Protein AF-A0A0B4DNQ0-F1 (afdb_monomer_lite)

Radius of gyration: 23.06 Å; chains: 1; bounding box: 51×55×62 Å

Foldseek 3Di:
DDDPPCPDQDFPPPDPDDDDDDDDDDDDDDDDPPDPPVVPPPPVPDDPVVVVVVCVVPVPDDDDDDGDRDDDDDQACLQVVLCVVVQVFQQVCVQVVHGRAPDADPVRRGDWGWDQLPDCVVVDPCSSPQLRIGTHHPVVNVCSVPNDWDWDDDPFWIFIQRPNDTGTGGGPDDPPPPPDDDDPVVSVPD

Structure (mmCIF, N/CA/C/O backbone):
data_AF-A0A0B4DNQ0-F1
#
_entry.id   AF-A0A0B4DNQ0-F1
#
loop_
_atom_site.group_PDB
_atom_site.id
_atom_site.type_symbol
_atom_site.label_atom_id
_atom_site.label_alt_id
_atom_site.label_comp_id
_atom_site.label_asym_id
_atom_site.label_entity_id
_atom_site.label_seq_id
_atom_site.pdbx_PDB_ins_code
_atom_site.Cartn_x
_atom_site.Cartn_y
_atom_site.Cartn_z
_atom_site.occupancy
_atom_site.B_iso_or_equiv
_atom_site.auth_seq_id
_atom_site.auth_comp_id
_atom_site.auth_asym_id
_atom_site.auth_atom_id
_atom_site.pdbx_PDB_model_num
ATOM 1 N N . MET A 1 1 ? 16.170 39.203 4.287 1.00 35.53 1 MET A N 1
ATOM 2 C CA . MET A 1 1 ? 15.553 38.030 4.940 1.00 35.53 1 MET A CA 1
ATOM 3 C C . MET A 1 1 ? 14.703 37.294 3.919 1.00 35.53 1 MET A C 1
ATOM 5 O O . MET A 1 1 ? 13.512 37.547 3.805 1.00 35.53 1 MET A O 1
ATOM 9 N N . LYS A 1 2 ? 15.352 36.456 3.120 1.00 29.05 2 LYS A N 1
ATOM 10 C CA . LYS A 1 2 ? 14.748 35.379 2.335 1.00 29.05 2 LYS A CA 1
ATOM 11 C C . LYS A 1 2 ? 15.901 34.407 2.157 1.00 29.05 2 LYS A C 1
ATOM 13 O O . LYS A 1 2 ? 16.676 34.536 1.222 1.00 29.05 2 LYS A O 1
ATOM 18 N N . ASP A 1 3 ? 16.102 33.605 3.192 1.00 34.03 3 ASP A N 1
ATOM 19 C CA . ASP A 1 3 ? 17.101 32.554 3.165 1.00 34.03 3 ASP A CA 1
ATOM 20 C C . ASP A 1 3 ? 16.515 31.416 2.336 1.00 34.03 3 ASP A C 1
ATOM 22 O O . ASP A 1 3 ? 15.504 30.807 2.698 1.00 34.03 3 ASP A O 1
ATOM 26 N N . ASP A 1 4 ? 17.131 31.223 1.175 1.00 37.75 4 ASP A N 1
ATOM 27 C CA . ASP A 1 4 ? 16.977 30.068 0.311 1.00 37.75 4 ASP A CA 1
ATOM 28 C C . ASP A 1 4 ? 17.372 28.814 1.098 1.00 37.75 4 ASP A C 1
ATOM 30 O O . ASP A 1 4 ? 18.548 28.492 1.269 1.00 37.75 4 ASP A O 1
ATOM 34 N N . LEU A 1 5 ? 16.372 28.100 1.612 1.00 35.34 5 LEU A N 1
ATOM 35 C CA . LEU A 1 5 ? 16.553 26.730 2.072 1.00 35.34 5 LEU A CA 1
ATOM 36 C C . LEU A 1 5 ? 16.606 25.836 0.835 1.00 35.34 5 LEU A C 1
ATOM 38 O O . LEU A 1 5 ? 15.582 25.369 0.336 1.00 35.34 5 LEU A O 1
ATOM 42 N N . ASP A 1 6 ? 17.833 25.645 0.357 1.00 41.78 6 ASP A N 1
ATOM 43 C CA . ASP A 1 6 ? 18.262 24.609 -0.578 1.00 41.78 6 ASP A CA 1
ATOM 44 C C . ASP A 1 6 ? 17.863 23.227 -0.029 1.00 41.78 6 ASP A C 1
ATOM 46 O O . ASP A 1 6 ? 18.572 22.584 0.747 1.00 41.78 6 ASP A O 1
ATOM 50 N N . GLN A 1 7 ? 16.641 22.804 -0.357 1.00 41.31 7 GLN A N 1
ATOM 51 C CA . GLN A 1 7 ? 16.144 21.469 -0.054 1.00 41.31 7 GLN A CA 1
ATOM 52 C C . GLN A 1 7 ? 16.749 20.513 -1.077 1.00 41.31 7 GLN A C 1
ATOM 54 O O . GLN A 1 7 ? 16.330 20.466 -2.233 1.00 41.31 7 GLN A O 1
ATOM 59 N N . GLY A 1 8 ? 17.765 19.788 -0.605 1.00 37.31 8 GLY A N 1
ATOM 60 C CA . GLY A 1 8 ? 18.625 18.882 -1.355 1.00 37.31 8 GLY A CA 1
ATOM 61 C C . GLY A 1 8 ? 17.948 18.181 -2.531 1.00 37.31 8 GLY A C 1
ATOM 62 O O . GLY A 1 8 ? 17.069 17.332 -2.379 1.00 37.31 8 GLY A O 1
ATOM 63 N N . ARG A 1 9 ? 18.430 18.518 -3.727 1.00 37.62 9 ARG A N 1
ATOM 64 C CA . ARG A 1 9 ? 18.164 17.825 -4.985 1.00 37.62 9 ARG A CA 1
ATOM 65 C C . ARG A 1 9 ? 18.659 16.377 -4.880 1.00 37.62 9 ARG A C 1
ATOM 67 O O . ARG A 1 9 ? 19.848 16.113 -5.024 1.00 37.62 9 ARG A O 1
ATOM 74 N N . VAL A 1 10 ? 17.748 15.430 -4.676 1.00 41.50 10 VAL A N 1
ATOM 75 C CA . VAL A 1 10 ? 18.046 14.000 -4.840 1.00 41.50 10 VAL A CA 1
ATOM 76 C C . VAL A 1 10 ? 17.832 13.641 -6.309 1.00 41.50 10 VAL A C 1
ATOM 78 O O . VAL A 1 10 ? 16.701 13.562 -6.783 1.00 41.50 10 VAL A O 1
ATOM 81 N N . VAL A 1 11 ? 18.928 13.466 -7.048 1.00 36.09 11 VAL A N 1
ATOM 82 C CA . VAL A 1 11 ? 18.899 12.909 -8.406 1.00 36.09 11 VAL A CA 1
ATOM 83 C C . VAL A 1 11 ? 18.858 11.393 -8.261 1.00 36.09 11 VAL A C 1
ATOM 85 O O . VAL A 1 11 ? 19.833 10.791 -7.815 1.00 36.09 11 VAL A O 1
ATOM 88 N N . VAL A 1 12 ? 17.731 10.768 -8.602 1.00 36.31 12 VAL A N 1
ATOM 89 C CA . VAL A 1 12 ? 17.685 9.310 -8.760 1.00 36.31 12 VAL A CA 1
ATOM 90 C C . VAL A 1 12 ? 18.393 8.996 -10.075 1.00 36.31 12 VAL A C 1
ATOM 92 O O . VAL A 1 12 ? 17.800 9.081 -11.145 1.00 36.31 12 VAL A O 1
ATOM 95 N N . LEU A 1 13 ? 19.693 8.716 -9.993 1.00 35.31 13 LEU A N 1
ATOM 96 C CA . LEU A 1 13 ? 20.449 8.135 -11.094 1.00 35.31 13 LEU A CA 1
ATOM 97 C C . LEU A 1 13 ? 20.074 6.654 -11.155 1.00 35.31 13 LEU A C 1
ATOM 99 O O . LEU A 1 13 ? 20.607 5.836 -10.408 1.00 35.31 13 LEU A O 1
ATOM 103 N N . GLU A 1 14 ? 19.119 6.306 -12.009 1.00 38.47 14 GLU A N 1
ATOM 104 C CA . GLU A 1 14 ? 18.931 4.913 -12.403 1.00 38.47 14 GLU A CA 1
ATOM 105 C C . GLU A 1 14 ? 20.116 4.551 -13.318 1.00 38.47 14 GLU A C 1
ATOM 107 O O . GLU A 1 14 ? 20.112 4.813 -14.518 1.00 38.47 14 GLU A O 1
ATOM 112 N N . GLU A 1 15 ? 21.222 4.089 -12.721 1.00 36.72 15 GLU A N 1
ATOM 113 C CA . GLU A 1 15 ? 22.451 3.781 -13.456 1.00 36.72 15 GLU A CA 1
ATOM 114 C C . GLU A 1 15 ? 22.258 2.543 -14.348 1.00 36.72 15 GLU A C 1
ATOM 116 O O . GLU A 1 15 ? 22.362 1.409 -13.884 1.00 36.72 15 GLU A O 1
ATOM 121 N N . VAL A 1 16 ? 22.091 2.742 -15.657 1.00 39.94 16 VAL A N 1
ATOM 122 C CA . VAL A 1 16 ? 22.511 1.742 -16.648 1.00 39.94 16 VAL A CA 1
ATOM 123 C C . VAL A 1 16 ? 23.913 2.129 -17.103 1.00 39.94 16 VAL A C 1
ATOM 125 O O . VAL A 1 16 ? 24.099 2.989 -17.962 1.00 39.94 16 VAL A O 1
ATOM 128 N N . ARG A 1 17 ? 24.934 1.526 -16.487 1.00 35.72 17 ARG A N 1
ATOM 129 C CA . ARG A 1 17 ? 26.321 1.694 -16.938 1.00 35.72 17 ARG A CA 1
ATOM 130 C C . ARG A 1 17 ? 26.524 0.941 -18.250 1.00 35.72 17 ARG A C 1
ATOM 132 O O . ARG A 1 17 ? 26.510 -0.286 -18.259 1.00 35.72 17 ARG A O 1
ATOM 139 N N . LEU A 1 18 ? 26.802 1.671 -19.326 1.00 32.62 18 LEU A N 1
ATOM 140 C CA . LEU A 1 18 ? 27.392 1.138 -20.555 1.00 32.62 18 LEU A CA 1
ATOM 141 C C . LEU A 1 18 ? 28.684 1.907 -20.839 1.00 32.62 18 LEU A C 1
ATOM 143 O O . LEU A 1 18 ? 28.673 3.122 -21.031 1.00 32.62 18 LEU A O 1
ATOM 147 N N . SER A 1 19 ? 29.817 1.205 -20.821 1.00 34.62 19 SER A N 1
ATOM 148 C CA . SER A 1 19 ? 31.113 1.781 -21.169 1.00 34.62 19 SER A CA 1
ATOM 149 C C . SER A 1 19 ? 31.350 1.750 -22.683 1.00 34.62 19 SER A C 1
ATOM 151 O O . SER A 1 19 ? 31.437 0.673 -23.263 1.00 34.62 19 SER A O 1
ATOM 153 N N . ALA A 1 20 ? 31.541 2.956 -23.227 1.00 34.66 20 ALA A N 1
ATOM 154 C CA . ALA A 1 20 ? 32.363 3.381 -24.367 1.00 34.66 20 ALA A CA 1
ATOM 155 C C . ALA A 1 20 ? 32.140 2.781 -25.774 1.00 34.66 20 ALA A C 1
ATOM 157 O O . ALA A 1 20 ? 32.538 1.657 -26.058 1.00 34.66 20 ALA A O 1
ATOM 158 N N . ALA A 1 21 ? 31.750 3.653 -26.712 1.00 31.59 21 ALA A N 1
ATOM 159 C CA . ALA A 1 21 ? 32.593 4.008 -27.860 1.00 31.59 21 ALA A CA 1
ATOM 160 C C . ALA A 1 21 ? 32.213 5.408 -28.380 1.00 31.59 21 ALA A C 1
ATOM 162 O O . ALA A 1 21 ? 31.041 5.746 -28.517 1.00 31.59 21 ALA A O 1
ATOM 163 N N . SER A 1 22 ? 33.232 6.227 -28.613 1.00 37.41 22 SER A N 1
ATOM 164 C CA . SER A 1 22 ? 33.185 7.603 -29.107 1.00 37.41 22 SER A CA 1
ATOM 165 C C . SER A 1 22 ? 32.874 7.683 -30.604 1.00 37.41 22 SER A C 1
ATOM 167 O O . SER A 1 22 ? 33.540 6.998 -31.379 1.00 37.41 22 SER A O 1
ATOM 169 N N . ALA A 1 23 ? 31.990 8.599 -31.009 1.00 31.39 23 ALA A N 1
ATOM 170 C CA . ALA A 1 23 ? 32.055 9.265 -32.312 1.00 31.39 23 ALA A CA 1
ATOM 171 C C . ALA A 1 23 ? 31.258 10.582 -32.289 1.00 31.39 23 ALA A C 1
ATOM 173 O O . ALA A 1 23 ? 30.047 10.591 -32.105 1.00 31.39 23 ALA A O 1
ATOM 174 N N . ASP A 1 24 ? 32.016 11.666 -32.419 1.00 30.17 24 ASP A N 1
ATOM 175 C CA . ASP A 1 24 ? 31.761 12.945 -33.078 1.00 30.17 24 ASP A CA 1
ATOM 176 C C . ASP A 1 24 ? 30.412 13.681 -32.974 1.00 30.17 24 ASP A C 1
ATOM 178 O O . ASP A 1 24 ? 29.324 13.249 -33.338 1.00 30.17 24 ASP A O 1
ATOM 182 N N . HIS A 1 25 ? 30.598 14.920 -32.533 1.00 35.41 25 HIS A N 1
ATOM 183 C CA . HIS A 1 25 ? 29.686 16.032 -32.370 1.00 35.41 25 HIS A CA 1
ATOM 184 C C . HIS A 1 25 ? 29.157 16.567 -33.711 1.00 35.41 25 HIS A C 1
ATOM 186 O O . HIS A 1 25 ? 29.948 16.928 -34.583 1.00 35.41 25 HIS A O 1
ATOM 192 N N . GLN A 1 26 ? 27.839 16.749 -33.822 1.00 31.80 26 GLN A N 1
ATOM 193 C CA . GLN A 1 26 ? 27.242 17.900 -34.509 1.00 31.80 26 GLN A CA 1
ATOM 194 C C . GLN A 1 26 ? 25.778 18.064 -34.087 1.00 31.80 26 GLN A C 1
ATOM 196 O O . GLN A 1 26 ? 24.938 17.199 -34.319 1.00 31.80 26 GLN A O 1
ATOM 201 N N . GLY A 1 27 ? 25.500 19.178 -33.408 1.00 35.81 27 GLY A N 1
ATOM 202 C CA . GLY A 1 27 ? 24.166 19.546 -32.960 1.00 35.81 27 GLY A CA 1
ATOM 203 C C . GLY A 1 27 ? 23.277 20.008 -34.111 1.00 35.81 27 GLY A C 1
ATOM 204 O O . GLY A 1 27 ? 23.688 20.806 -34.950 1.00 35.81 27 GLY A O 1
ATOM 205 N N . ALA A 1 28 ? 22.027 19.562 -34.081 1.00 30.14 28 ALA A N 1
ATOM 206 C CA . ALA A 1 28 ? 20.914 20.234 -34.724 1.00 30.14 28 ALA A CA 1
ATOM 207 C C . ALA A 1 28 ? 19.807 20.363 -33.676 1.00 30.14 28 ALA A C 1
ATOM 209 O O . ALA A 1 28 ? 19.365 19.369 -33.100 1.00 30.14 28 ALA A O 1
ATOM 210 N N . ALA A 1 29 ? 19.417 21.603 -33.386 1.00 37.50 29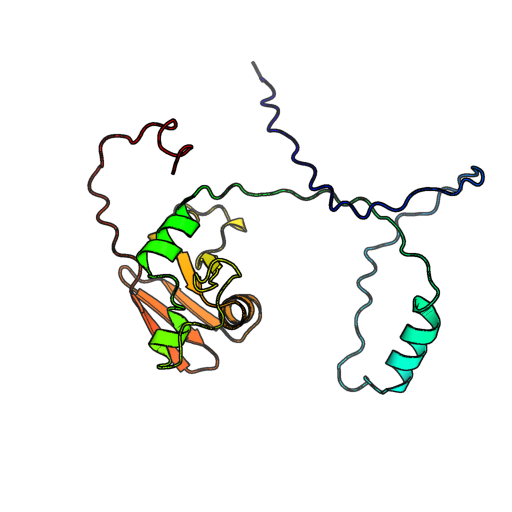 ALA A N 1
ATOM 211 C CA . ALA A 1 29 ? 18.257 21.902 -32.567 1.00 37.50 29 ALA A CA 1
ATOM 212 C C . ALA A 1 29 ? 17.016 21.344 -33.273 1.00 37.50 29 ALA A C 1
ATOM 214 O O . ALA A 1 29 ? 16.665 21.801 -34.360 1.00 37.50 29 ALA A O 1
ATOM 215 N N . ALA A 1 30 ? 16.382 20.348 -32.666 1.00 29.70 30 ALA A N 1
ATOM 216 C CA . ALA A 1 30 ? 15.068 19.877 -33.058 1.00 29.70 30 ALA A CA 1
ATOM 217 C C . ALA A 1 30 ? 14.149 20.024 -31.847 1.00 29.70 30 ALA A C 1
ATOM 219 O O . ALA A 1 30 ? 14.531 19.690 -30.724 1.00 29.70 30 ALA A O 1
ATOM 220 N N . ASP A 1 31 ? 12.985 20.608 -32.114 1.00 31.62 31 ASP A N 1
ATOM 221 C CA . ASP A 1 31 ? 11.880 20.833 -31.195 1.00 31.62 31 ASP A CA 1
ATOM 222 C C . ASP A 1 31 ? 11.671 19.694 -30.198 1.00 31.62 31 ASP A C 1
ATOM 224 O O . ASP A 1 31 ? 11.825 18.515 -30.518 1.00 31.62 31 ASP A O 1
ATOM 228 N N . SER A 1 32 ? 11.260 20.081 -28.989 1.00 32.56 32 SER A N 1
ATOM 229 C CA . SER A 1 32 ? 10.815 19.169 -27.934 1.00 32.56 32 SER A CA 1
ATOM 230 C C . SER A 1 32 ? 9.874 18.117 -28.529 1.00 32.56 32 SER A C 1
ATOM 232 O O . SER A 1 32 ? 8.779 18.494 -28.963 1.00 32.56 32 SER A O 1
ATOM 234 N N . PRO A 1 33 ? 10.222 16.817 -28.550 1.00 38.38 33 PRO A N 1
ATOM 235 C CA . PRO A 1 33 ? 9.225 15.831 -28.881 1.00 38.38 33 PRO A CA 1
ATOM 236 C C . PRO A 1 33 ? 8.280 15.805 -27.686 1.00 38.38 33 PRO A C 1
ATOM 238 O O . PRO A 1 33 ? 8.681 15.532 -26.549 1.00 38.38 33 PRO A O 1
ATOM 241 N N . ALA A 1 34 ? 7.030 16.172 -27.960 1.00 37.12 34 ALA A N 1
ATOM 242 C CA . ALA A 1 34 ? 5.901 15.845 -27.118 1.00 37.12 34 ALA A CA 1
ATOM 243 C C . ALA A 1 34 ? 6.110 14.431 -26.572 1.00 37.12 34 ALA A C 1
ATOM 245 O O . ALA A 1 34 ? 6.476 13.527 -27.319 1.00 37.12 34 ALA A O 1
ATOM 246 N N . ASN A 1 35 ? 5.948 14.298 -25.260 1.00 38.56 35 ASN A N 1
ATOM 247 C CA . ASN A 1 35 ? 5.672 13.064 -24.547 1.00 38.56 35 ASN A CA 1
ATOM 248 C C . ASN A 1 35 ? 5.031 12.044 -25.496 1.00 38.56 35 ASN A C 1
ATOM 250 O O . ASN A 1 35 ? 3.836 12.113 -25.771 1.00 38.56 35 ASN A O 1
ATOM 254 N N . ASP A 1 36 ? 5.871 11.149 -26.021 1.00 39.16 36 ASP A N 1
ATOM 255 C CA . ASP A 1 36 ? 5.497 10.021 -26.865 1.00 39.16 36 ASP A CA 1
ATOM 256 C C . ASP A 1 36 ? 4.857 8.981 -25.941 1.00 39.16 36 ASP A C 1
ATOM 258 O O . ASP A 1 36 ? 5.395 7.905 -25.680 1.00 39.16 36 ASP A O 1
ATOM 262 N N . ASP A 1 37 ? 3.719 9.363 -25.354 1.00 44.00 37 ASP A N 1
ATOM 263 C CA . ASP A 1 37 ? 2.690 8.414 -24.983 1.00 44.00 37 ASP A CA 1
ATOM 264 C C . ASP A 1 37 ? 2.281 7.781 -26.309 1.00 44.00 37 ASP A C 1
ATOM 266 O O . ASP A 1 37 ? 1.376 8.259 -26.995 1.00 44.00 37 ASP A O 1
ATOM 270 N N . LEU A 1 38 ? 3.007 6.731 -26.703 1.00 51.72 38 LEU A N 1
ATOM 271 C CA . LEU A 1 38 ? 2.564 5.785 -27.709 1.00 51.72 38 LEU A CA 1
ATOM 272 C C . LEU A 1 38 ? 1.204 5.301 -27.223 1.00 51.72 38 LEU A C 1
ATOM 274 O O . LEU A 1 38 ? 1.099 4.421 -26.365 1.00 51.72 38 LEU A O 1
ATOM 278 N N . GLN A 1 39 ? 0.160 5.966 -27.705 1.00 55.88 39 GLN A N 1
ATOM 279 C CA . GLN A 1 39 ? -1.202 5.684 -27.328 1.00 55.88 39 GLN A CA 1
ATOM 280 C C . GLN A 1 39 ? -1.488 4.297 -27.875 1.00 55.88 39 GLN A C 1
ATOM 282 O O . GLN A 1 39 ? -1.697 4.118 -29.076 1.00 55.88 39 GLN A O 1
ATOM 287 N N . LEU A 1 40 ? -1.373 3.305 -26.990 1.00 56.84 40 LEU A N 1
ATOM 288 C CA . LEU A 1 40 ? -1.566 1.910 -27.336 1.00 56.84 40 LEU A CA 1
ATOM 289 C C . LEU A 1 40 ? -2.913 1.804 -28.059 1.00 56.84 40 LEU A C 1
ATOM 291 O O . LEU A 1 40 ? -3.914 2.329 -27.550 1.00 56.84 40 LEU A O 1
ATOM 295 N N . PRO A 1 41 ? -2.961 1.176 -29.247 1.00 57.28 41 PRO A N 1
ATOM 296 C CA . PRO A 1 41 ? -4.228 0.978 -29.925 1.00 57.28 41 PRO A CA 1
ATOM 297 C C . PRO A 1 41 ? -5.178 0.200 -28.997 1.00 57.28 41 PRO A C 1
ATOM 299 O O . PRO A 1 41 ? -4.721 -0.589 -28.162 1.00 57.28 41 PRO A O 1
ATOM 302 N N . PRO A 1 42 ? -6.503 0.417 -29.103 1.00 58.19 42 PRO A N 1
ATOM 303 C CA . PRO A 1 42 ? -7.478 -0.287 -28.274 1.00 58.19 42 PRO A CA 1
ATOM 304 C C . PRO A 1 42 ? -7.271 -1.806 -28.367 1.00 58.19 42 PRO A C 1
ATOM 306 O O . PRO A 1 42 ? -6.926 -2.327 -29.429 1.00 58.19 42 PRO A O 1
ATOM 309 N N . SER A 1 43 ? -7.490 -2.526 -27.258 1.00 59.62 43 SER A N 1
ATOM 310 C CA . SER A 1 43 ? -7.104 -3.946 -27.117 1.00 59.62 43 SER A CA 1
ATOM 311 C C . SER A 1 43 ? -7.713 -4.888 -28.163 1.00 59.62 43 SER A C 1
ATOM 313 O O . SER A 1 43 ? -7.224 -5.999 -28.346 1.00 59.62 43 SER A O 1
ATOM 315 N N . SER A 1 44 ? -8.748 -4.439 -28.877 1.00 58.44 44 SER A N 1
ATOM 316 C CA . SER A 1 44 ? -9.374 -5.129 -30.005 1.00 58.44 44 SER A CA 1
ATOM 317 C C . SER A 1 44 ? -8.472 -5.298 -31.234 1.00 58.44 44 SER A C 1
ATOM 319 O O . SER A 1 44 ? -8.839 -6.047 -32.133 1.00 58.44 44 SER A O 1
ATOM 321 N N . THR A 1 45 ? -7.326 -4.613 -31.296 1.00 56.94 45 THR A N 1
ATOM 322 C CA . THR A 1 45 ? -6.426 -4.596 -32.466 1.00 56.94 45 THR A CA 1
ATOM 323 C C . THR A 1 45 ? -5.071 -5.257 -32.191 1.00 56.94 45 THR A C 1
ATOM 325 O O . THR A 1 45 ? -4.164 -5.177 -33.013 1.00 56.94 45 THR A O 1
ATOM 328 N N . LEU A 1 46 ? -4.904 -5.907 -31.035 1.00 60.53 46 LEU A N 1
ATOM 329 C CA . LEU A 1 46 ? -3.675 -6.621 -30.689 1.00 60.53 46 LEU A CA 1
ATOM 330 C C . LEU A 1 46 ? -3.613 -7.950 -31.456 1.00 60.53 46 LEU A C 1
ATOM 332 O O . LEU A 1 46 ? -3.955 -9.004 -30.921 1.00 60.53 46 LEU A O 1
ATOM 336 N N . SER A 1 47 ? -3.206 -7.901 -32.725 1.00 65.25 47 SER A N 1
ATOM 337 C CA . SER A 1 47 ? -2.784 -9.095 -33.456 1.00 65.25 47 SER A CA 1
ATOM 338 C C . SER A 1 47 ? -1.311 -9.390 -33.156 1.00 65.25 47 SER A C 1
ATOM 340 O O . SER A 1 47 ? -0.529 -8.488 -32.846 1.00 65.25 47 SER A O 1
ATOM 342 N N . GLY A 1 48 ? -0.916 -10.665 -33.241 1.00 70.00 48 GLY A N 1
ATOM 343 C CA . GLY A 1 48 ? 0.491 -11.073 -33.108 1.00 70.00 48 GLY A CA 1
ATOM 344 C C . GLY A 1 48 ? 1.426 -10.366 -34.098 1.00 70.00 48 GLY A C 1
ATOM 345 O O . GLY A 1 48 ? 2.625 -10.273 -33.842 1.00 70.00 48 GLY A O 1
ATOM 346 N N . ASP A 1 49 ? 0.868 -9.804 -35.172 1.00 76.19 49 ASP A N 1
ATOM 347 C CA . ASP A 1 49 ? 1.594 -9.065 -36.203 1.00 76.19 49 ASP A CA 1
ATOM 348 C C . ASP A 1 49 ? 2.229 -7.782 -35.644 1.00 76.19 49 ASP A C 1
ATOM 350 O O . ASP A 1 49 ? 3.399 -7.517 -35.904 1.00 76.19 49 ASP A O 1
ATOM 354 N N . LEU A 1 50 ? 1.525 -7.040 -34.777 1.00 81.25 50 LEU A N 1
ATOM 355 C CA . LEU A 1 50 ? 2.065 -5.814 -34.177 1.00 81.25 50 LEU A CA 1
ATOM 356 C C . LEU A 1 50 ? 3.262 -6.102 -33.256 1.00 81.25 50 LEU A C 1
ATOM 358 O O . LEU A 1 50 ? 4.217 -5.330 -33.213 1.00 81.25 50 LEU A O 1
ATOM 362 N N . LEU A 1 51 ? 3.238 -7.218 -32.519 1.00 84.19 51 LEU A N 1
ATOM 363 C CA . LEU A 1 51 ? 4.353 -7.584 -31.642 1.00 84.19 51 LEU A CA 1
ATOM 364 C C . LEU A 1 51 ? 5.587 -8.003 -32.456 1.00 84.19 51 LEU A C 1
ATOM 366 O O . LEU A 1 51 ? 6.700 -7.624 -32.103 1.00 84.19 51 LEU A O 1
ATOM 370 N N . ALA A 1 52 ? 5.389 -8.723 -33.564 1.00 85.81 52 ALA A N 1
ATOM 371 C CA . ALA A 1 52 ? 6.460 -9.062 -34.501 1.00 85.81 52 ALA A CA 1
ATOM 372 C C . ALA A 1 52 ? 7.073 -7.817 -35.171 1.00 85.81 52 ALA A C 1
ATOM 374 O O . ALA A 1 52 ? 8.294 -7.738 -35.344 1.00 85.81 52 ALA A O 1
ATOM 375 N N . GLU A 1 53 ? 6.255 -6.818 -35.504 1.00 85.00 53 GLU A N 1
ATOM 376 C CA . GLU A 1 53 ? 6.734 -5.527 -36.009 1.00 85.00 53 GLU A CA 1
ATOM 377 C C . GLU A 1 53 ? 7.564 -4.773 -34.960 1.00 85.00 53 GLU A C 1
ATOM 379 O O . GLU A 1 53 ? 8.647 -4.271 -35.273 1.00 85.00 53 GLU A O 1
ATOM 384 N N . LEU A 1 54 ? 7.101 -4.727 -33.705 1.00 88.19 54 LEU A N 1
ATOM 385 C CA . LEU A 1 54 ? 7.842 -4.108 -32.603 1.00 88.19 54 LEU A CA 1
ATOM 386 C C . LEU A 1 54 ? 9.166 -4.834 -32.327 1.00 88.19 54 LEU A C 1
ATOM 388 O O . LEU A 1 54 ? 10.184 -4.166 -32.160 1.00 88.19 54 LEU A O 1
ATOM 392 N N . GLU A 1 55 ? 9.185 -6.167 -32.344 1.00 89.38 55 GLU A N 1
ATOM 393 C CA . GLU A 1 55 ? 10.413 -6.963 -32.202 1.00 89.38 55 GLU A CA 1
ATOM 394 C C . GLU A 1 55 ? 11.410 -6.646 -33.324 1.00 89.38 55 GLU A C 1
ATOM 396 O O . GLU A 1 55 ? 12.588 -6.411 -33.070 1.00 89.38 55 GLU A O 1
ATOM 401 N N . THR A 1 56 ? 10.936 -6.537 -34.567 1.00 88.56 56 THR A N 1
ATOM 402 C CA . THR A 1 56 ? 11.787 -6.157 -35.707 1.00 88.56 56 THR A CA 1
ATOM 403 C C . THR A 1 56 ? 12.348 -4.742 -35.544 1.00 88.56 56 THR A C 1
ATOM 405 O O . THR A 1 56 ? 13.515 -4.492 -35.844 1.00 88.56 56 THR A O 1
ATOM 408 N N . LYS A 1 57 ? 11.526 -3.804 -35.060 1.00 85.31 57 LYS A N 1
ATOM 409 C CA . LYS A 1 57 ? 11.899 -2.395 -34.899 1.00 85.31 57 LYS A CA 1
ATOM 410 C C . LYS A 1 57 ? 12.866 -2.164 -33.736 1.00 85.31 57 LYS A C 1
ATOM 412 O O . LYS A 1 57 ? 13.786 -1.361 -33.871 1.00 85.31 57 LYS A O 1
ATOM 417 N N . TYR A 1 58 ? 12.647 -2.824 -32.601 1.00 88.62 58 TYR A N 1
ATOM 418 C CA . TYR A 1 58 ? 13.370 -2.550 -31.357 1.00 88.62 58 TYR A CA 1
ATOM 419 C C . TYR A 1 58 ? 14.392 -3.630 -30.977 1.00 88.62 58 TYR A C 1
ATOM 421 O O . TYR A 1 58 ? 15.303 -3.328 -30.213 1.00 88.62 58 TYR A O 1
ATOM 429 N N . GLY A 1 59 ? 14.319 -4.844 -31.530 1.00 88.31 59 GLY A N 1
ATOM 430 C CA . GLY A 1 59 ? 15.183 -5.971 -31.146 1.00 88.31 59 GLY A CA 1
ATOM 431 C C . GLY A 1 59 ? 16.679 -5.749 -31.405 1.00 88.31 59 GLY A C 1
ATOM 432 O O . GLY A 1 59 ? 17.518 -6.307 -30.703 1.00 88.31 59 GLY A O 1
ATOM 433 N N . ALA A 1 60 ? 17.024 -4.892 -32.370 1.00 85.50 60 ALA A N 1
ATOM 434 C CA . ALA A 1 60 ? 18.401 -4.465 -32.640 1.00 85.50 60 ALA A CA 1
ATOM 435 C C . ALA A 1 60 ? 18.669 -2.989 -32.283 1.00 85.50 60 ALA A C 1
ATOM 437 O O . ALA A 1 60 ? 19.774 -2.493 -32.509 1.00 85.50 60 ALA A O 1
ATOM 438 N N . ALA A 1 61 ? 17.672 -2.266 -31.764 1.00 87.94 61 ALA A N 1
ATOM 439 C CA . ALA A 1 61 ? 17.816 -0.851 -31.450 1.00 87.94 61 ALA A CA 1
ATOM 440 C C . ALA A 1 61 ? 18.628 -0.664 -30.161 1.00 87.94 61 ALA A C 1
ATOM 442 O O . ALA A 1 61 ? 18.368 -1.303 -29.141 1.00 87.94 61 ALA A O 1
ATOM 443 N N . ALA A 1 62 ? 19.600 0.249 -30.189 1.00 86.31 62 ALA A N 1
ATOM 444 C CA . ALA A 1 62 ? 20.270 0.680 -28.970 1.00 86.31 62 ALA A CA 1
ATOM 445 C C . ALA A 1 62 ? 19.303 1.533 -28.123 1.00 86.31 62 ALA A C 1
ATOM 447 O O . ALA A 1 62 ? 18.579 2.359 -28.686 1.00 86.31 62 ALA A O 1
ATOM 448 N N . PRO A 1 63 ? 19.278 1.363 -26.788 1.00 86.69 63 PRO A N 1
ATOM 449 C CA . PRO A 1 63 ? 18.418 2.161 -25.927 1.00 86.69 63 PRO A CA 1
ATOM 450 C C . PRO A 1 63 ? 18.824 3.638 -25.975 1.00 86.69 63 PRO A C 1
ATOM 452 O O . PRO A 1 63 ? 20.002 3.980 -25.862 1.00 86.69 63 PRO A O 1
ATOM 455 N N . GLU A 1 64 ? 17.837 4.519 -26.116 1.00 88.62 64 GLU A N 1
ATOM 456 C CA . GLU A 1 64 ? 18.037 5.962 -26.021 1.00 88.62 64 GLU A CA 1
ATOM 457 C C . GLU A 1 64 ? 18.093 6.373 -24.544 1.00 88.62 64 GLU A C 1
ATOM 459 O O . GLU A 1 64 ? 17.197 6.049 -23.760 1.00 88.62 64 GLU A O 1
ATOM 464 N N . VAL A 1 65 ? 19.140 7.100 -24.154 1.00 87.38 65 VAL A N 1
ATOM 465 C CA . VAL A 1 65 ? 19.262 7.630 -22.793 1.00 87.38 65 VAL A CA 1
ATOM 466 C C . VAL A 1 65 ? 18.534 8.966 -22.710 1.00 87.38 65 VAL A C 1
ATOM 468 O O . VAL A 1 65 ? 18.869 9.908 -23.424 1.00 87.38 65 VAL A O 1
ATOM 471 N N . ARG A 1 66 ? 17.562 9.062 -21.798 1.00 88.12 66 ARG A N 1
ATOM 472 C CA . ARG A 1 66 ? 16.820 10.295 -21.511 1.00 88.12 66 ARG A CA 1
ATOM 473 C C . ARG A 1 66 ? 16.966 10.671 -20.042 1.00 88.12 66 ARG A C 1
ATOM 475 O O . ARG A 1 66 ? 16.830 9.821 -19.165 1.00 88.12 66 ARG A O 1
ATOM 482 N N . GLU A 1 67 ? 17.215 11.949 -19.770 1.00 89.56 67 GLU A N 1
ATOM 483 C CA . GLU A 1 67 ? 17.262 12.474 -18.403 1.00 89.56 67 GLU A CA 1
ATOM 484 C C . GLU A 1 67 ? 15.850 12.857 -17.933 1.00 89.56 67 GLU A C 1
ATOM 486 O O . GLU A 1 67 ? 15.113 13.557 -18.631 1.00 89.56 67 GLU A O 1
ATOM 491 N N . LYS A 1 68 ? 15.462 12.406 -16.734 1.00 90.44 68 LYS A N 1
ATOM 492 C CA . LYS A 1 68 ? 14.173 12.728 -16.110 1.00 90.44 68 LYS A CA 1
ATOM 493 C C . LYS A 1 68 ? 14.394 13.281 -14.709 1.00 90.44 68 LYS A C 1
ATOM 495 O O . LYS A 1 68 ? 14.995 12.628 -13.862 1.00 90.44 68 LYS A O 1
ATOM 500 N N . VAL A 1 69 ? 13.838 14.461 -14.438 1.00 89.75 69 VAL A N 1
ATOM 501 C CA . VAL A 1 69 ? 13.825 15.050 -13.093 1.00 89.75 69 VAL A CA 1
ATOM 502 C C . VAL A 1 69 ? 12.512 14.690 -12.400 1.00 89.75 69 VAL A C 1
ATOM 504 O O . VAL A 1 69 ? 11.433 15.050 -12.870 1.00 89.75 69 VAL A O 1
ATOM 507 N N . SER A 1 70 ? 12.589 13.991 -11.267 1.00 84.94 70 SER A N 1
ATOM 508 C CA . SER A 1 70 ? 11.431 13.645 -10.433 1.00 84.94 70 SER A CA 1
ATOM 509 C C . SER A 1 70 ? 11.549 14.234 -9.031 1.00 84.94 70 SER A C 1
ATOM 511 O O . SER A 1 70 ? 12.645 14.339 -8.489 1.00 84.94 70 SER A O 1
ATOM 513 N N . ARG A 1 71 ? 10.410 14.571 -8.417 1.00 84.88 71 ARG A N 1
ATOM 514 C CA . ARG A 1 71 ? 10.330 14.963 -7.003 1.00 84.88 71 ARG A CA 1
ATOM 515 C C . ARG A 1 71 ? 9.932 13.756 -6.158 1.00 84.88 71 ARG A C 1
ATOM 517 O O . ARG A 1 71 ? 9.032 13.012 -6.545 1.00 84.88 71 ARG A O 1
ATOM 524 N N . TYR A 1 72 ? 10.579 13.587 -5.010 1.00 82.94 72 TYR A N 1
ATOM 525 C CA . TYR A 1 72 ? 10.301 12.517 -4.055 1.00 82.94 72 TYR A CA 1
ATOM 526 C C . TYR A 1 72 ? 9.754 13.102 -2.751 1.00 82.94 72 TYR A C 1
ATOM 528 O O . TYR A 1 72 ? 10.224 14.139 -2.289 1.00 82.94 72 TYR A O 1
ATOM 536 N N . ILE A 1 73 ? 8.749 12.441 -2.175 1.00 82.81 73 ILE A N 1
ATOM 537 C CA . ILE A 1 73 ? 8.222 12.779 -0.851 1.00 82.81 73 ILE A CA 1
ATOM 538 C C . ILE A 1 73 ? 8.828 11.790 0.140 1.00 82.81 73 ILE A C 1
ATOM 540 O O . ILE A 1 73 ? 8.593 10.587 0.009 1.00 82.81 73 ILE A O 1
ATOM 544 N N . GLU A 1 74 ? 9.576 12.307 1.113 1.00 82.06 74 GLU A N 1
ATOM 545 C CA . GLU A 1 74 ? 10.132 11.535 2.225 1.00 82.06 74 GLU A CA 1
ATOM 546 C C . GLU A 1 74 ? 9.009 11.021 3.135 1.00 82.06 74 GLU A C 1
ATOM 548 O O . GLU A 1 74 ? 8.066 11.750 3.447 1.00 82.06 74 GLU A O 1
ATOM 553 N N . ARG A 1 75 ? 9.086 9.748 3.534 1.00 82.75 75 ARG A N 1
ATOM 554 C CA . ARG A 1 75 ? 7.995 9.049 4.244 1.00 82.75 75 ARG A CA 1
ATOM 555 C C . ARG A 1 75 ? 8.412 8.532 5.619 1.00 82.75 75 ARG A C 1
ATOM 557 O O . ARG A 1 75 ? 7.540 8.156 6.400 1.00 82.75 75 ARG A O 1
ATOM 564 N N . GLY A 1 76 ? 9.710 8.546 5.934 1.00 88.25 76 GLY A N 1
ATOM 565 C CA . GLY A 1 76 ? 10.238 8.049 7.201 1.00 88.25 76 GLY A CA 1
ATOM 566 C C . GLY A 1 76 ? 10.026 6.538 7.414 1.00 88.25 76 GLY A C 1
ATOM 567 O O . GLY A 1 76 ? 9.543 5.834 6.524 1.00 88.25 76 GLY A O 1
ATOM 568 N N . PRO A 1 77 ? 10.353 6.017 8.612 1.00 92.94 77 PRO A N 1
ATOM 569 C CA . PRO A 1 77 ? 10.357 4.575 8.895 1.00 92.94 77 PRO A CA 1
ATOM 570 C C . PRO A 1 77 ? 8.969 4.003 9.227 1.00 92.94 77 PRO A C 1
ATOM 572 O O . PRO A 1 77 ? 8.827 2.817 9.522 1.00 92.94 77 PRO A O 1
ATOM 575 N N . VAL A 1 78 ? 7.926 4.836 9.213 1.00 92.00 78 VAL A N 1
ATOM 576 C CA . VAL A 1 78 ? 6.581 4.492 9.697 1.00 92.00 78 VAL A CA 1
ATOM 577 C C . VAL A 1 78 ? 6.031 3.244 8.999 1.00 92.00 78 VAL A C 1
ATOM 579 O O . VAL A 1 78 ? 5.499 2.347 9.652 1.00 92.00 78 VAL A O 1
ATOM 582 N N . GLY A 1 79 ? 6.210 3.142 7.679 1.00 92.56 79 GLY A N 1
ATOM 583 C CA . GLY A 1 79 ? 5.750 1.988 6.906 1.00 92.56 79 GLY A CA 1
ATOM 584 C C . GLY A 1 79 ? 6.444 0.677 7.281 1.00 92.56 79 GLY A C 1
ATOM 585 O O . GLY A 1 79 ? 5.802 -0.373 7.277 1.00 92.56 79 GLY A O 1
ATOM 586 N N . ASP A 1 80 ? 7.726 0.714 7.643 1.00 93.06 80 ASP A N 1
ATOM 587 C CA . ASP A 1 80 ? 8.466 -0.481 8.060 1.00 93.06 80 ASP A CA 1
ATOM 588 C C . ASP A 1 80 ? 7.974 -1.003 9.408 1.00 93.06 80 ASP A C 1
ATOM 590 O O . ASP A 1 80 ? 7.721 -2.202 9.557 1.00 93.06 80 ASP A O 1
ATOM 594 N N . TRP A 1 81 ? 7.721 -0.095 10.352 1.00 93.94 81 TRP A N 1
ATOM 595 C CA . TRP A 1 81 ? 7.133 -0.441 11.642 1.00 93.94 81 TRP A CA 1
ATOM 596 C C . TRP A 1 81 ? 5.723 -1.015 11.512 1.00 93.94 81 TRP A C 1
ATOM 598 O O . TRP A 1 81 ? 5.418 -2.010 12.168 1.00 93.94 81 TRP A O 1
ATOM 608 N N . VAL A 1 82 ? 4.884 -0.463 10.627 1.00 93.50 82 VAL A N 1
ATOM 609 C CA . VAL A 1 82 ? 3.537 -1.006 10.376 1.00 93.50 82 VAL A CA 1
ATOM 610 C C . VAL A 1 82 ? 3.606 -2.413 9.776 1.00 93.50 82 VAL A C 1
ATOM 612 O O . VAL A 1 82 ? 2.920 -3.314 10.262 1.00 93.50 82 VAL A O 1
ATOM 615 N N . LYS A 1 83 ? 4.475 -2.649 8.782 1.00 94.38 83 LYS A N 1
ATOM 616 C CA . LYS A 1 83 ? 4.672 -3.994 8.207 1.00 94.38 83 LYS A CA 1
ATOM 617 C C . LYS A 1 83 ? 5.082 -5.008 9.274 1.00 94.38 83 LYS A C 1
ATOM 619 O O . LYS A 1 83 ? 4.541 -6.113 9.311 1.00 94.38 83 LYS A O 1
ATOM 624 N N . ARG A 1 84 ? 6.012 -4.625 10.155 1.00 92.94 84 ARG A N 1
ATOM 625 C CA . ARG A 1 84 ? 6.488 -5.471 11.254 1.00 92.94 84 ARG A CA 1
ATOM 626 C C . ARG A 1 84 ? 5.390 -5.749 12.280 1.00 92.94 84 ARG A C 1
ATOM 628 O O . ARG A 1 84 ? 5.231 -6.899 12.682 1.00 92.94 84 ARG A O 1
ATOM 635 N N . ALA A 1 85 ? 4.629 -4.729 12.678 1.00 91.75 85 ALA A N 1
ATOM 636 C CA . ALA A 1 85 ? 3.516 -4.864 13.619 1.00 91.75 85 ALA A CA 1
ATOM 637 C C . ALA A 1 85 ? 2.431 -5.819 13.095 1.00 91.75 85 ALA A C 1
ATOM 639 O O . ALA A 1 85 ? 1.885 -6.610 13.858 1.00 91.75 85 ALA A O 1
ATOM 640 N N . ASN A 1 86 ? 2.196 -5.819 11.782 1.00 92.75 86 ASN A N 1
ATOM 641 C CA . ASN A 1 86 ? 1.265 -6.729 11.113 1.00 92.75 86 ASN A CA 1
ATOM 642 C C . ASN A 1 86 ? 1.875 -8.108 10.784 1.00 92.75 86 ASN A C 1
ATOM 644 O O . ASN A 1 86 ? 1.301 -8.874 10.010 1.00 92.75 86 ASN A O 1
ATOM 648 N N . GLY A 1 87 ? 3.063 -8.434 11.308 1.00 93.75 87 GLY A N 1
ATOM 649 C CA . GLY A 1 87 ? 3.718 -9.727 11.082 1.00 93.75 87 GLY A CA 1
ATOM 650 C C . GLY A 1 87 ? 4.070 -10.004 9.618 1.00 93.75 87 GLY A C 1
ATOM 651 O O . GLY A 1 87 ? 4.193 -11.164 9.226 1.00 93.75 87 GLY A O 1
ATOM 652 N N . TYR A 1 88 ? 4.211 -8.953 8.806 1.00 95.94 88 TYR A N 1
ATOM 653 C CA . TYR A 1 88 ? 4.433 -9.029 7.363 1.00 95.94 88 TYR A CA 1
ATOM 654 C C . TYR A 1 88 ? 3.357 -9.820 6.604 1.00 95.94 88 TYR A C 1
ATOM 656 O O . TYR A 1 88 ? 3.662 -10.554 5.662 1.00 95.94 88 TYR A O 1
ATOM 664 N N . ARG A 1 89 ? 2.093 -9.682 7.015 1.00 96.88 89 ARG A N 1
ATOM 665 C CA . ARG A 1 89 ? 0.946 -10.352 6.391 1.00 96.88 89 ARG A CA 1
ATOM 666 C C . ARG A 1 89 ? 0.092 -9.350 5.621 1.00 96.88 89 ARG A C 1
ATOM 668 O O . ARG A 1 89 ? -0.135 -8.230 6.074 1.00 96.88 89 ARG A O 1
ATOM 675 N N . CYS A 1 90 ? -0.376 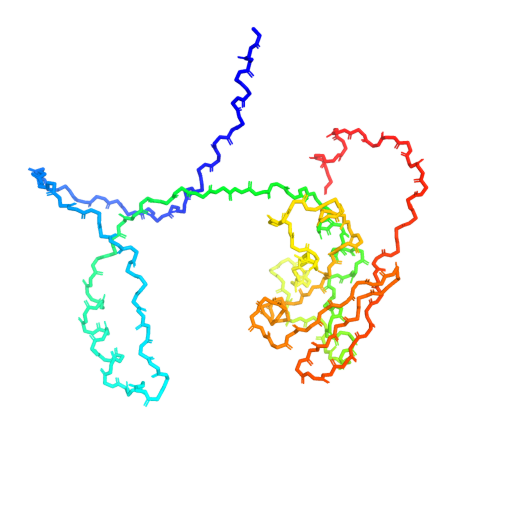-9.741 4.437 1.00 97.81 90 CYS A N 1
ATOM 676 C CA . CYS A 1 90 ? -1.313 -8.927 3.669 1.00 97.81 90 CYS A CA 1
ATOM 677 C C . CYS A 1 90 ? -2.695 -8.905 4.337 1.00 97.81 90 CYS A C 1
ATOM 679 O O . CYS A 1 90 ? -3.400 -9.911 4.332 1.00 97.81 90 CYS A O 1
ATOM 681 N N . GLN A 1 91 ? -3.118 -7.736 4.818 1.00 97.44 91 GLN A N 1
ATOM 682 C CA . GLN A 1 91 ? -4.399 -7.566 5.515 1.00 97.44 91 GLN A CA 1
ATOM 683 C C . GLN A 1 91 ? -5.615 -7.768 4.591 1.00 97.44 91 GLN A C 1
ATOM 685 O O . GLN A 1 91 ? -6.676 -8.194 5.037 1.00 97.44 91 GLN A O 1
ATOM 690 N N . VAL A 1 92 ? -5.463 -7.500 3.288 1.00 97.62 92 VAL A N 1
ATOM 691 C CA . VAL A 1 92 ? -6.511 -7.761 2.284 1.00 97.62 92 VAL A CA 1
ATOM 692 C C . VAL A 1 92 ? -6.674 -9.265 2.048 1.00 97.62 92 VAL A C 1
ATOM 694 O O . VAL A 1 92 ? -7.795 -9.758 2.085 1.00 97.62 92 VAL A O 1
ATOM 697 N N . CYS A 1 93 ? -5.574 -10.015 1.887 1.00 97.81 93 CYS A N 1
ATOM 698 C CA . CYS A 1 93 ? -5.635 -11.478 1.805 1.00 97.81 93 CYS A CA 1
ATOM 699 C C . CYS A 1 93 ? -6.280 -12.082 3.057 1.00 97.81 93 CYS A C 1
ATOM 701 O O . CYS A 1 93 ? -7.116 -12.968 2.933 1.00 97.81 93 CYS A O 1
ATOM 703 N N . GLU A 1 94 ? -5.920 -11.596 4.251 1.00 96.62 94 GLU A N 1
ATOM 704 C CA . GLU A 1 94 ? -6.527 -12.056 5.507 1.00 96.62 94 GLU A CA 1
ATOM 705 C C . GLU A 1 94 ? -8.042 -11.834 5.526 1.00 96.62 94 GLU A C 1
ATOM 707 O O . GLU A 1 94 ? -8.791 -12.757 5.843 1.00 96.62 94 GLU A O 1
ATOM 712 N N . ALA A 1 95 ? -8.496 -10.638 5.142 1.00 96.19 95 ALA A N 1
ATOM 713 C CA . ALA A 1 95 ? -9.918 -10.311 5.063 1.00 96.19 95 ALA A CA 1
ATOM 714 C C . ALA A 1 95 ? -10.665 -11.158 4.016 1.00 96.19 95 ALA A C 1
ATOM 716 O O . ALA A 1 95 ? -11.836 -11.480 4.204 1.00 96.19 95 ALA A O 1
ATOM 717 N N . LEU A 1 96 ? -9.980 -11.551 2.939 1.00 96.19 96 LEU A N 1
ATOM 718 C CA . LEU A 1 96 ? -10.481 -12.461 1.906 1.00 96.19 96 LEU A CA 1
ATOM 719 C C . LEU A 1 96 ? -10.342 -13.950 2.269 1.00 96.19 96 LEU A C 1
ATOM 721 O O . LEU A 1 96 ? -10.725 -14.798 1.469 1.00 96.19 96 LEU A O 1
ATOM 725 N N . GLN A 1 97 ? -9.798 -14.281 3.446 1.00 96.25 97 GLN A N 1
ATOM 726 C CA . GLN A 1 97 ? -9.507 -15.657 3.873 1.00 96.25 97 GLN A CA 1
ATOM 727 C C . GLN A 1 97 ? -8.556 -16.418 2.927 1.00 96.25 97 GLN A C 1
ATOM 729 O O . GLN A 1 97 ? -8.640 -17.636 2.777 1.00 96.25 97 GLN A O 1
ATOM 734 N N . LEU A 1 98 ? -7.625 -15.698 2.302 1.00 96.44 98 LEU A N 1
ATOM 735 C CA . LEU A 1 98 ? -6.558 -16.237 1.460 1.00 96.44 98 LEU A CA 1
ATOM 736 C C . LEU A 1 98 ? -5.242 -16.330 2.238 1.00 96.44 98 LEU A C 1
ATOM 738 O O . LEU A 1 98 ? -5.101 -15.744 3.313 1.00 96.44 98 LEU A O 1
ATOM 742 N N . ASP A 1 99 ? -4.246 -17.018 1.671 1.00 97.19 99 ASP A N 1
ATOM 743 C CA . ASP A 1 99 ? -2.884 -16.976 2.209 1.00 97.19 99 ASP A CA 1
ATOM 744 C C . ASP A 1 99 ? -2.342 -15.535 2.138 1.00 97.19 99 ASP A C 1
ATOM 746 O O . ASP A 1 99 ? -2.240 -14.954 1.048 1.00 97.19 99 ASP A O 1
ATOM 750 N N . PRO A 1 100 ? -2.005 -14.914 3.280 1.00 97.00 100 PRO A N 1
ATOM 751 C CA . PRO A 1 100 ? -1.514 -13.549 3.287 1.00 97.00 100 PRO A CA 1
ATOM 752 C C . PRO A 1 100 ? -0.005 -13.443 3.100 1.00 97.00 100 PRO A C 1
ATOM 754 O O . PRO A 1 100 ? 0.518 -12.325 3.098 1.00 97.00 100 PRO A O 1
ATOM 757 N N . ILE A 1 101 ? 0.688 -14.572 2.929 1.00 97.00 101 ILE A N 1
ATOM 758 C CA . ILE A 1 101 ? 2.101 -14.627 2.573 1.00 97.00 101 ILE A CA 1
ATOM 759 C C . ILE A 1 101 ? 2.224 -14.972 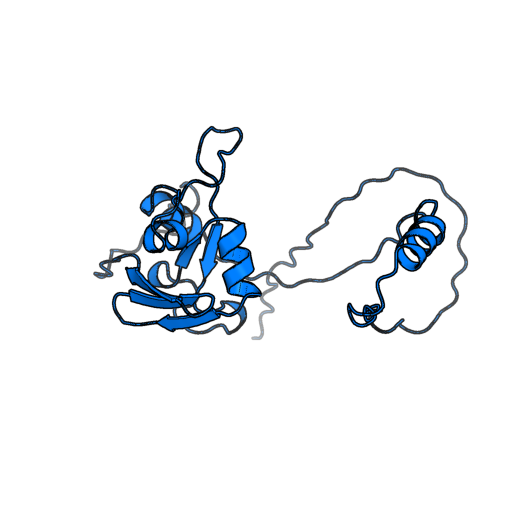1.087 1.00 97.00 101 ILE A C 1
ATOM 761 O O . ILE A 1 101 ? 2.090 -16.121 0.693 1.00 97.00 101 ILE A O 1
ATOM 765 N N . GLY A 1 102 ? 2.529 -13.978 0.247 1.00 93.25 102 GLY A N 1
ATOM 766 C CA . GLY A 1 102 ? 2.734 -14.223 -1.187 1.00 93.25 102 GLY A CA 1
ATOM 767 C C . GLY A 1 102 ? 4.034 -14.983 -1.472 1.00 93.25 102 GLY A C 1
ATOM 768 O O . GLY A 1 102 ? 4.036 -16.035 -2.100 1.00 93.25 102 GLY A O 1
ATOM 769 N N . PHE A 1 103 ? 5.160 -14.444 -1.003 1.00 97.00 103 PHE A N 1
ATOM 770 C CA . PHE A 1 103 ? 6.469 -15.091 -1.098 1.00 97.00 103 PHE A CA 1
ATOM 771 C C . PHE A 1 103 ? 7.398 -14.603 0.017 1.00 97.00 103 PHE A C 1
ATOM 773 O O . PHE A 1 103 ? 7.112 -13.626 0.715 1.00 97.00 103 PHE A O 1
ATOM 780 N N . ARG A 1 104 ? 8.534 -15.286 0.183 1.00 97.19 104 ARG A N 1
ATOM 781 C CA . ARG A 1 104 ? 9.581 -14.912 1.140 1.00 97.19 104 ARG A CA 1
ATOM 782 C C . ARG A 1 104 ? 10.772 -14.301 0.416 1.00 97.19 104 ARG A C 1
ATOM 784 O O . ARG A 1 104 ? 11.189 -14.783 -0.634 1.00 97.19 104 ARG A O 1
ATOM 791 N N . LYS A 1 105 ? 11.339 -13.248 1.002 1.00 96.56 105 LYS A N 1
ATOM 792 C CA . LYS A 1 105 ? 12.611 -12.663 0.565 1.00 96.56 105 LYS A CA 1
ATOM 793 C C . LYS A 1 105 ? 13.743 -13.672 0.761 1.00 96.56 105 LYS A C 1
ATOM 795 O O . LYS A 1 105 ? 13.606 -14.638 1.508 1.00 96.56 105 LYS A O 1
ATOM 800 N N . ARG A 1 106 ? 14.917 -13.389 0.185 1.00 96.88 106 ARG A N 1
ATOM 801 C CA . ARG A 1 106 ? 16.141 -14.180 0.428 1.00 96.88 106 ARG A CA 1
ATOM 802 C C . ARG A 1 106 ? 16.490 -14.295 1.920 1.00 96.88 106 ARG A C 1
ATOM 804 O O . ARG A 1 106 ? 17.056 -15.297 2.330 1.00 96.88 106 ARG A O 1
ATOM 811 N N . SER A 1 107 ? 16.121 -13.300 2.729 1.00 94.50 107 SER A N 1
ATOM 812 C CA . SER A 1 107 ? 16.280 -13.327 4.189 1.00 94.50 107 SER A CA 1
ATOM 813 C C . SER A 1 107 ? 15.334 -14.297 4.914 1.00 94.50 107 SER A C 1
ATOM 815 O O . SER A 1 107 ? 15.449 -14.457 6.123 1.00 94.50 107 SER A O 1
ATOM 817 N N . GLY A 1 108 ? 14.365 -14.899 4.218 1.00 95.25 108 GLY A N 1
ATOM 818 C CA . GLY A 1 108 ? 13.313 -15.742 4.792 1.00 95.25 108 GLY A CA 1
ATOM 819 C C . GLY A 1 108 ? 12.089 -14.973 5.306 1.00 95.25 108 GLY A C 1
ATOM 820 O O . GLY A 1 108 ? 11.033 -15.576 5.506 1.00 95.25 108 GLY A O 1
ATOM 821 N N . GLU A 1 109 ? 12.181 -13.651 5.477 1.00 94.50 109 GLU A N 1
ATOM 822 C CA . GLU A 1 109 ? 11.053 -12.806 5.891 1.00 94.50 109 GLU A CA 1
ATOM 823 C C . GLU A 1 109 ? 10.010 -12.686 4.762 1.00 94.50 109 GLU A C 1
ATOM 825 O O . GLU A 1 109 ? 10.400 -12.538 3.595 1.00 94.50 109 GLU A O 1
ATOM 830 N N . PRO A 1 110 ? 8.699 -12.736 5.062 1.00 97.38 110 PRO A N 1
ATOM 831 C CA . PRO A 1 110 ? 7.666 -12.485 4.065 1.00 97.38 110 PRO A CA 1
ATOM 832 C C . PRO A 1 110 ? 7.805 -11.124 3.379 1.00 97.38 110 PRO A C 1
ATOM 834 O O . PRO A 1 110 ? 8.183 -10.128 3.996 1.00 97.38 110 PRO A O 1
ATOM 837 N N . TYR A 1 111 ? 7.488 -11.078 2.088 1.00 97.69 111 TYR A N 1
ATOM 838 C CA . TYR A 1 111 ? 7.438 -9.830 1.340 1.00 97.69 111 TYR A CA 1
ATOM 839 C C . TYR A 1 111 ? 6.043 -9.198 1.406 1.00 97.69 111 TYR A C 1
ATOM 841 O O . TYR A 1 111 ? 5.054 -9.826 1.026 1.00 97.69 111 TYR A O 1
ATOM 849 N N . VAL A 1 112 ? 5.991 -7.932 1.823 1.00 97.88 112 VAL A N 1
ATOM 850 C CA . VAL A 1 112 ? 4.804 -7.066 1.809 1.00 97.88 112 VAL A CA 1
ATOM 851 C C . VAL A 1 112 ? 5.217 -5.607 1.619 1.00 97.88 112 VAL A C 1
ATOM 853 O O . VAL A 1 112 ? 6.354 -5.214 1.898 1.00 97.88 112 VAL A O 1
ATOM 856 N N . GLU A 1 113 ? 4.266 -4.795 1.182 1.00 97.69 113 GLU A N 1
ATOM 857 C CA . GLU A 1 113 ? 4.412 -3.375 0.899 1.00 97.69 113 GLU A CA 1
ATOM 858 C C . GLU A 1 113 ? 3.506 -2.556 1.828 1.00 97.69 113 GLU A C 1
ATOM 860 O O . GLU A 1 113 ? 2.425 -2.996 2.226 1.00 97.69 113 GLU A O 1
ATOM 865 N N . ALA A 1 114 ? 3.969 -1.359 2.189 1.00 96.25 114 ALA A N 1
ATOM 866 C CA . ALA A 1 114 ? 3.184 -0.381 2.930 1.00 96.25 114 ALA A CA 1
ATOM 867 C C . ALA A 1 114 ? 2.431 0.507 1.932 1.00 96.25 114 ALA A C 1
ATOM 869 O O . ALA A 1 114 ? 3.049 1.189 1.112 1.00 96.25 114 ALA A O 1
ATOM 870 N N . HIS A 1 115 ? 1.105 0.512 2.013 1.00 95.25 115 HIS A N 1
ATOM 871 C CA . HIS A 1 115 ? 0.238 1.289 1.141 1.00 95.25 115 HIS A CA 1
ATOM 872 C C . HIS A 1 115 ? -0.475 2.384 1.933 1.00 95.25 115 HIS A C 1
ATOM 874 O O . HIS A 1 115 ? -1.178 2.093 2.895 1.00 95.25 115 HIS A O 1
ATOM 880 N N . HIS A 1 116 ? -0.309 3.640 1.521 1.00 93.88 116 HIS A N 1
ATOM 881 C CA . HIS A 1 116 ? -1.038 4.760 2.114 1.00 93.88 116 HIS A CA 1
ATOM 882 C C . HIS A 1 116 ? -2.435 4.828 1.498 1.00 93.88 116 HIS A C 1
ATOM 884 O O . HIS A 1 116 ? -2.547 5.072 0.299 1.00 93.88 116 HIS A O 1
ATOM 890 N N . VAL A 1 117 ? -3.473 4.635 2.313 1.00 91.88 117 VAL A N 1
ATOM 891 C CA . VAL A 1 117 ? -4.871 4.619 1.851 1.00 91.88 117 VAL A CA 1
ATOM 892 C C . VAL A 1 117 ? -5.307 6.006 1.387 1.00 91.88 117 VAL A C 1
ATOM 894 O O . VAL A 1 117 ? -5.815 6.172 0.282 1.00 91.88 117 VAL A O 1
ATOM 897 N N . MET A 1 118 ? -5.051 7.029 2.204 1.00 89.75 118 MET A N 1
ATOM 898 C CA . MET A 1 118 ? -5.080 8.423 1.774 1.00 89.75 118 MET A CA 1
ATOM 899 C C . MET A 1 118 ? -3.762 8.747 1.050 1.00 89.75 118 MET A C 1
ATOM 901 O O . MET A 1 118 ? -2.699 8.664 1.678 1.00 89.75 118 MET A O 1
ATOM 905 N N . PRO A 1 119 ? -3.789 9.130 -0.241 1.00 86.06 119 PRO A N 1
ATOM 906 C CA . PRO A 1 119 ? -2.574 9.372 -1.008 1.00 86.06 119 PRO A CA 1
ATOM 907 C C . PRO A 1 119 ? -1.750 10.540 -0.463 1.00 86.06 119 PRO A C 1
ATOM 909 O O . PRO A 1 119 ? -2.234 11.662 -0.323 1.00 86.06 119 PRO A O 1
ATOM 912 N N . VAL A 1 120 ? -0.455 10.300 -0.259 1.00 85.62 120 VAL A N 1
ATOM 913 C CA . VAL A 1 120 ? 0.494 11.315 0.237 1.00 85.62 120 VAL A CA 1
ATOM 914 C C . VAL A 1 120 ? 0.699 12.470 -0.751 1.00 85.62 120 VAL A C 1
ATOM 916 O O . VAL A 1 120 ? 1.016 13.581 -0.342 1.00 85.62 120 VAL A O 1
ATOM 919 N N . SER A 1 121 ? 0.469 12.254 -2.050 1.00 82.88 121 SER A N 1
ATOM 920 C CA . SER A 1 121 ? 0.596 13.300 -3.078 1.00 82.88 121 SER A CA 1
ATOM 921 C C . SER A 1 121 ? -0.355 14.481 -2.876 1.00 82.88 121 SER A C 1
ATOM 923 O O . SER A 1 121 ? -0.073 15.566 -3.376 1.00 82.88 121 SER A O 1
ATOM 925 N N . LYS A 1 122 ? -1.456 14.290 -2.136 1.00 77.44 122 LYS A N 1
ATOM 926 C CA . LYS A 1 122 ? -2.400 15.363 -1.799 1.00 77.44 122 LYS A CA 1
ATOM 927 C C . LYS A 1 122 ? -1.917 16.253 -0.651 1.00 77.44 122 LYS A C 1
ATOM 929 O O . LYS A 1 122 ? -2.482 17.320 -0.446 1.00 77.44 122 LYS A O 1
ATOM 934 N N . GLY A 1 123 ? -0.892 15.831 0.096 1.00 78.94 123 GLY A N 1
ATOM 935 C CA . GLY A 1 123 ? -0.329 16.605 1.207 1.00 78.94 123 GLY A CA 1
ATOM 936 C C . GLY A 1 123 ? -1.286 16.816 2.386 1.00 78.94 123 GLY A C 1
ATOM 937 O O . GLY A 1 123 ? -1.067 17.713 3.194 1.00 78.94 123 GLY A O 1
ATOM 938 N N . GLU A 1 124 ? -2.351 16.019 2.489 1.00 86.12 124 GLU A N 1
ATOM 939 C CA . GLU A 1 124 ? -3.340 16.134 3.563 1.00 86.12 124 GLU A CA 1
ATOM 940 C C . GLU A 1 124 ? -2.740 15.727 4.922 1.00 86.12 124 GLU A C 1
ATOM 942 O O . GLU A 1 124 ? -1.880 14.838 5.014 1.00 86.12 124 GLU A O 1
ATOM 947 N N . ILE A 1 125 ? -3.201 16.378 5.996 1.00 84.62 125 ILE A N 1
ATOM 948 C CA . ILE A 1 125 ? -2.778 16.072 7.369 1.00 84.62 125 ILE A CA 1
ATOM 949 C C . ILE A 1 125 ? -3.137 14.618 7.691 1.00 84.62 125 ILE A C 1
ATOM 951 O O . ILE A 1 125 ? -4.261 14.177 7.476 1.00 84.62 125 ILE A O 1
ATOM 955 N N . GLY A 1 126 ? -2.169 13.874 8.229 1.00 84.38 126 GLY A N 1
ATOM 956 C CA . GLY A 1 126 ? -2.339 12.458 8.560 1.00 84.38 126 GLY A CA 1
ATOM 957 C C . GLY A 1 126 ? -2.034 11.495 7.411 1.00 84.38 126 GLY A C 1
ATOM 958 O O . GLY A 1 126 ? -1.998 10.289 7.643 1.00 84.38 126 GLY A O 1
ATOM 959 N N . SER A 1 127 ? -1.717 11.986 6.207 1.00 86.69 127 SER A N 1
ATOM 960 C CA . SER A 1 127 ? -1.359 11.122 5.072 1.00 86.69 127 SER A CA 1
ATOM 961 C C . SER A 1 127 ? -0.108 10.264 5.317 1.00 86.69 127 SER A C 1
ATOM 963 O O . SER A 1 127 ? -0.024 9.172 4.767 1.00 86.69 127 SER A O 1
ATOM 965 N N . LEU A 1 128 ? 0.817 10.696 6.184 1.00 88.19 128 LEU A N 1
ATOM 966 C CA . LEU A 1 128 ? 2.004 9.934 6.616 1.00 88.19 128 LEU A CA 1
ATOM 967 C C . LEU A 1 128 ? 1.802 9.141 7.922 1.00 88.19 128 LEU A C 1
ATOM 969 O O . LEU A 1 128 ? 2.731 8.492 8.401 1.00 88.19 128 LEU A O 1
ATOM 973 N N . ALA A 1 129 ? 0.622 9.212 8.544 1.00 89.19 129 ALA A N 1
ATOM 974 C CA . ALA A 1 129 ? 0.377 8.540 9.815 1.00 89.19 129 ALA A CA 1
ATOM 975 C C . ALA A 1 129 ? 0.333 7.017 9.631 1.00 89.19 129 ALA A C 1
ATOM 977 O O . ALA A 1 129 ? -0.235 6.517 8.662 1.00 89.19 129 ALA A O 1
ATOM 978 N N . ALA A 1 130 ? 0.838 6.259 10.607 1.00 91.38 130 ALA A N 1
ATOM 979 C CA . ALA A 1 130 ? 0.753 4.796 10.582 1.00 91.38 130 ALA A CA 1
ATOM 980 C C . ALA A 1 130 ? -0.700 4.288 10.516 1.00 91.38 130 ALA A C 1
ATOM 982 O O . ALA A 1 130 ? -0.970 3.280 9.871 1.00 91.38 130 ALA A O 1
ATOM 983 N N . SER A 1 131 ? -1.657 5.024 11.092 1.00 91.38 131 SER A N 1
ATOM 984 C CA . SER A 1 131 ? -3.090 4.715 10.996 1.00 91.38 131 SER A CA 1
ATOM 985 C C . SER A 1 131 ? -3.675 4.892 9.588 1.00 91.38 131 SER A C 1
ATOM 987 O O . SER A 1 131 ? -4.849 4.580 9.386 1.00 91.38 131 SER A O 1
ATOM 989 N N . ASN A 1 132 ? -2.904 5.416 8.631 1.00 93.12 132 ASN A N 1
ATOM 990 C CA . ASN A 1 132 ? -3.247 5.542 7.213 1.00 93.12 132 ASN A CA 1
ATOM 991 C C . ASN A 1 132 ? -2.555 4.473 6.339 1.00 93.12 132 ASN A C 1
ATOM 993 O O . ASN A 1 132 ? -2.675 4.498 5.115 1.00 93.12 132 ASN A O 1
ATOM 997 N N . ILE A 1 133 ? -1.810 3.543 6.940 1.00 94.75 133 ILE A N 1
ATOM 998 C CA . ILE A 1 133 ? -1.042 2.534 6.210 1.00 94.75 133 ILE A CA 1
ATOM 999 C C . ILE A 1 133 ? -1.732 1.171 6.296 1.00 94.75 133 ILE A C 1
ATOM 1001 O O . ILE A 1 133 ? -2.047 0.684 7.380 1.00 94.75 133 ILE A O 1
ATOM 1005 N N . LEU A 1 134 ? -1.900 0.535 5.139 1.00 95.25 134 LEU A N 1
ATOM 1006 C CA . LEU A 1 134 ? -2.228 -0.879 4.985 1.00 95.25 134 LEU A CA 1
ATOM 1007 C C . LEU A 1 134 ? -0.970 -1.680 4.651 1.00 95.25 134 LEU A C 1
ATOM 1009 O O . LEU A 1 134 ? -0.145 -1.252 3.843 1.00 95.25 134 LEU A O 1
ATOM 1013 N N . THR A 1 135 ? -0.844 -2.873 5.227 1.00 96.94 135 THR A N 1
ATOM 1014 C CA . THR A 1 135 ? 0.158 -3.862 4.802 1.00 96.94 135 THR A CA 1
ATOM 1015 C C . THR A 1 135 ? -0.448 -4.798 3.765 1.00 96.94 135 THR A C 1
ATOM 1017 O O . THR A 1 135 ? -1.427 -5.495 4.037 1.00 96.94 135 THR A O 1
ATOM 1020 N N . VAL A 1 136 ? 0.121 -4.820 2.559 1.00 97.94 136 VAL A N 1
ATOM 1021 C CA . VAL A 1 136 ? -0.439 -5.542 1.406 1.00 97.94 136 VAL A CA 1
ATOM 1022 C C . VAL A 1 136 ? 0.621 -6.329 0.641 1.00 97.94 136 VAL A C 1
ATOM 1024 O O . VAL A 1 136 ? 1.801 -5.997 0.674 1.00 97.94 136 VAL A O 1
ATOM 1027 N N . CYS A 1 137 ? 0.220 -7.401 -0.045 1.00 98.12 137 CYS A N 1
ATOM 1028 C CA . CYS A 1 137 ? 1.095 -8.084 -0.997 1.00 98.12 137 CYS A CA 1
ATOM 1029 C C . CYS A 1 137 ? 1.204 -7.278 -2.303 1.00 98.12 137 CYS A C 1
ATOM 1031 O O . CYS A 1 137 ? 0.370 -6.410 -2.564 1.00 98.12 137 CYS A O 1
ATOM 1033 N N . ALA A 1 138 ? 2.179 -7.613 -3.153 1.00 97.88 138 ALA A N 1
ATOM 1034 C CA . ALA A 1 138 ? 2.410 -6.917 -4.424 1.00 97.88 138 ALA A CA 1
ATOM 1035 C C . ALA A 1 138 ? 1.161 -6.859 -5.327 1.00 97.88 138 ALA A C 1
ATOM 1037 O O . ALA A 1 138 ? 0.886 -5.838 -5.956 1.00 97.88 138 ALA A O 1
ATOM 1038 N N . ASN A 1 139 ? 0.369 -7.936 -5.352 1.00 97.69 139 ASN A N 1
ATOM 1039 C CA . ASN A 1 139 ? -0.836 -8.013 -6.179 1.00 97.69 139 ASN A CA 1
ATOM 1040 C C . ASN A 1 139 ? -1.913 -7.047 -5.677 1.00 97.69 139 ASN A C 1
ATOM 1042 O O . ASN A 1 139 ? -2.344 -6.167 -6.419 1.00 97.69 139 ASN A O 1
ATOM 1046 N N . HIS A 1 140 ? -2.296 -7.156 -4.401 1.00 97.81 140 HIS A N 1
ATOM 1047 C CA . HIS A 1 140 ? -3.302 -6.270 -3.814 1.00 97.81 140 HIS A CA 1
ATOM 1048 C C . HIS A 1 140 ? -2.828 -4.817 -3.776 1.00 97.81 140 HIS A C 1
ATOM 1050 O O . HIS A 1 140 ? -3.640 -3.918 -3.953 1.00 97.81 140 HIS A O 1
ATOM 1056 N N . HIS A 1 141 ? -1.526 -4.558 -3.633 1.00 97.69 141 HIS A N 1
ATOM 1057 C CA . HIS A 1 141 ? -1.012 -3.197 -3.740 1.00 97.69 141 HIS A CA 1
ATOM 1058 C C . HIS A 1 141 ? -1.304 -2.590 -5.115 1.00 97.69 141 HIS A C 1
ATOM 1060 O O . HIS A 1 141 ? -1.809 -1.473 -5.202 1.00 97.69 141 HIS A O 1
ATOM 1066 N N . ARG A 1 142 ? -1.036 -3.328 -6.199 1.00 97.00 142 ARG A N 1
ATOM 1067 C CA . ARG A 1 142 ? -1.342 -2.868 -7.561 1.00 97.00 142 ARG A CA 1
ATOM 1068 C C . ARG A 1 142 ? -2.842 -2.792 -7.819 1.00 97.00 142 ARG A C 1
ATOM 1070 O O . ARG A 1 142 ? -3.283 -1.854 -8.474 1.00 97.00 142 ARG A O 1
ATOM 1077 N N . GLN A 1 143 ? -3.624 -3.709 -7.260 1.00 96.69 143 GLN A N 1
ATOM 1078 C CA . GLN A 1 143 ? -5.081 -3.674 -7.358 1.00 96.69 143 GLN A CA 1
ATOM 1079 C C . GLN A 1 143 ? -5.678 -2.446 -6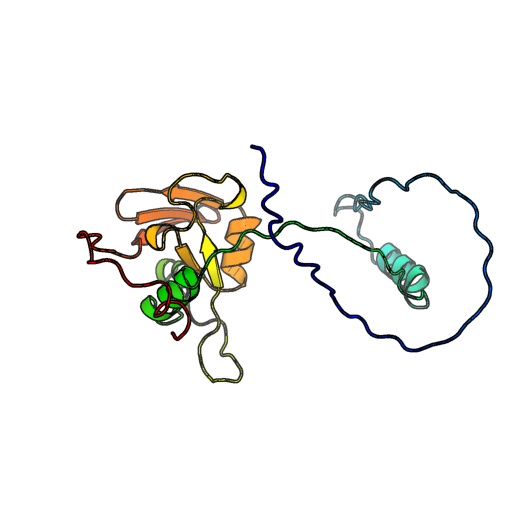.657 1.00 96.69 143 GLN A C 1
ATOM 1081 O O . GLN A 1 143 ? -6.584 -1.836 -7.205 1.00 96.69 143 GLN A O 1
ATOM 1086 N N . LEU A 1 144 ? -5.132 -2.015 -5.516 1.00 95.94 144 LEU A N 1
ATOM 1087 C CA . LEU A 1 144 ? -5.540 -0.770 -4.852 1.00 95.94 144 LEU A CA 1
ATOM 1088 C C . LEU A 1 144 ? -5.214 0.488 -5.678 1.00 95.94 144 LEU A C 1
ATOM 1090 O O . LEU A 1 144 ? -5.916 1.485 -5.554 1.00 95.94 144 LEU A O 1
ATOM 1094 N N . HIS A 1 145 ? -4.180 0.451 -6.530 1.00 94.31 145 HIS A N 1
ATOM 1095 C CA . HIS A 1 145 ? -3.835 1.575 -7.417 1.00 94.31 145 HIS A CA 1
ATOM 1096 C C . HIS A 1 145 ? -4.632 1.598 -8.725 1.00 94.31 145 HIS A C 1
ATOM 1098 O O . HIS A 1 145 ? -4.959 2.677 -9.212 1.00 94.31 145 HIS A O 1
ATOM 1104 N N . PHE A 1 146 ? -4.893 0.433 -9.323 1.00 95.00 146 PHE A N 1
ATOM 1105 C CA . PHE A 1 146 ? -5.373 0.337 -10.711 1.00 95.00 146 PHE A CA 1
ATOM 1106 C C . PHE A 1 146 ? -6.657 -0.481 -10.888 1.00 95.00 146 PHE A C 1
ATOM 1108 O O . PHE A 1 146 ? -7.232 -0.499 -11.975 1.00 95.00 146 PHE A O 1
ATOM 1115 N N . GLY A 1 147 ? -7.076 -1.208 -9.856 1.00 94.62 147 GLY A N 1
ATOM 1116 C CA . GLY A 1 147 ? -8.250 -2.072 -9.883 1.00 94.62 147 GLY A CA 1
ATOM 1117 C C . GLY A 1 147 ? -9.554 -1.323 -9.623 1.00 94.62 147 GLY A C 1
ATOM 1118 O O . GLY A 1 147 ? -9.595 -0.104 -9.459 1.00 94.62 147 GLY A O 1
ATOM 1119 N N . ARG A 1 148 ? -10.653 -2.082 -9.560 1.00 94.25 148 ARG A N 1
ATOM 1120 C CA . ARG A 1 148 ? -11.974 -1.557 -9.198 1.00 94.25 148 ARG A CA 1
ATOM 1121 C C . ARG A 1 148 ? -12.090 -1.506 -7.682 1.00 94.25 148 ARG A C 1
ATOM 1123 O O . ARG A 1 148 ? -12.534 -2.468 -7.054 1.00 94.25 148 ARG A O 1
ATOM 1130 N N . VAL A 1 149 ? -11.650 -0.386 -7.119 1.00 95.62 149 VAL A N 1
ATOM 1131 C CA . VAL A 1 149 ? -11.574 -0.189 -5.673 1.00 95.62 149 VAL A CA 1
ATOM 1132 C C . VAL A 1 149 ? -12.290 1.087 -5.264 1.00 95.62 149 VAL A C 1
ATOM 1134 O O . VAL A 1 149 ? -12.049 2.146 -5.836 1.00 95.62 149 VAL A O 1
ATOM 1137 N N . ASP A 1 150 ? -13.126 0.980 -4.235 1.00 95.38 150 ASP A N 1
ATOM 1138 C CA . ASP A 1 150 ? -13.603 2.118 -3.448 1.00 95.38 150 ASP A CA 1
ATOM 1139 C C . ASP A 1 150 ? -13.130 1.940 -2.004 1.00 95.38 150 ASP A C 1
ATOM 1141 O O . ASP A 1 150 ? -13.190 0.830 -1.468 1.00 95.38 150 ASP A O 1
ATOM 1145 N N . VAL A 1 151 ? -12.637 3.009 -1.377 1.00 94.06 151 VAL A N 1
ATOM 1146 C CA . VAL A 1 151 ? -12.178 2.960 0.015 1.00 94.06 151 VAL A CA 1
ATOM 1147 C C . VAL A 1 151 ? -12.825 4.064 0.828 1.00 94.06 151 VAL A C 1
ATOM 1149 O O . VAL A 1 151 ? -12.736 5.244 0.485 1.00 94.06 151 VAL A O 1
ATOM 1152 N N . ARG A 1 152 ? -13.403 3.682 1.966 1.00 93.94 152 ARG A N 1
ATOM 1153 C CA . ARG A 1 152 ? -13.874 4.600 3.002 1.00 93.94 152 ARG A CA 1
ATOM 1154 C C . ARG A 1 152 ? -13.061 4.396 4.269 1.00 93.94 152 ARG A C 1
ATOM 1156 O O . ARG A 1 152 ? -12.837 3.276 4.724 1.00 93.94 152 ARG A O 1
ATOM 1163 N N . ILE A 1 153 ? -12.601 5.502 4.838 1.00 91.75 153 ILE A N 1
ATOM 1164 C CA . ILE A 1 153 ? -11.797 5.505 6.058 1.00 91.75 153 ILE A CA 1
ATOM 1165 C C . ILE A 1 153 ? -12.719 5.867 7.221 1.00 91.75 153 ILE A C 1
ATOM 1167 O O . ILE A 1 153 ? -13.244 6.978 7.272 1.00 91.75 153 ILE A O 1
ATOM 1171 N N . SER A 1 154 ? -12.902 4.940 8.160 1.00 89.94 154 SER A N 1
ATOM 1172 C CA . SER A 1 154 ? -13.623 5.174 9.412 1.00 89.94 154 SER A CA 1
ATOM 1173 C C . SER A 1 154 ? -12.637 5.399 10.567 1.00 89.94 154 SER A C 1
ATOM 1175 O O . SER A 1 154 ? -11.415 5.339 10.396 1.00 89.94 154 SER A O 1
ATOM 1177 N N . ALA A 1 155 ? -13.144 5.657 11.775 1.00 86.62 155 ALA A N 1
ATOM 1178 C CA . ALA A 1 155 ? -12.298 5.825 12.957 1.00 86.62 155 ALA A CA 1
ATOM 1179 C C . ALA A 1 155 ? -11.451 4.576 13.269 1.00 86.62 155 ALA A C 1
ATOM 1181 O O . ALA A 1 155 ? -10.308 4.709 13.696 1.00 86.62 155 ALA A O 1
ATOM 1182 N N . GLN A 1 156 ? -11.990 3.375 13.032 1.00 88.25 156 GLN A N 1
ATOM 1183 C CA . GLN A 1 156 ? -11.373 2.110 13.455 1.00 88.25 156 GLN A CA 1
ATOM 1184 C C . GLN A 1 156 ? -11.075 1.160 12.294 1.00 88.25 156 GLN A C 1
ATOM 1186 O O . GLN A 1 156 ? -10.292 0.229 12.460 1.00 88.25 156 GLN A O 1
ATOM 1191 N N . THR A 1 157 ? -11.670 1.375 11.121 1.00 93.06 157 THR A N 1
ATOM 1192 C CA . THR A 1 157 ? -11.589 0.450 9.985 1.00 93.06 157 THR A CA 1
ATOM 1193 C C . THR A 1 157 ? -11.335 1.172 8.663 1.00 93.06 157 THR A C 1
ATOM 1195 O O . THR A 1 157 ? -11.674 2.342 8.479 1.00 93.06 157 THR A O 1
ATOM 1198 N N . PHE A 1 158 ? -10.722 0.451 7.733 1.00 94.81 158 PHE A N 1
ATOM 1199 C CA . PHE A 1 158 ? -10.785 0.709 6.306 1.00 94.81 158 PHE A CA 1
ATOM 1200 C C . PHE A 1 158 ? -11.890 -0.174 5.726 1.00 94.81 158 PHE A C 1
ATOM 1202 O O . PHE A 1 158 ? -11.797 -1.402 5.771 1.00 94.81 158 PHE A O 1
ATOM 1209 N N . GLU A 1 159 ? -12.937 0.451 5.203 1.00 96.50 159 GLU A N 1
ATOM 1210 C CA . GLU A 1 159 ? -13.990 -0.218 4.444 1.00 96.50 159 GLU A CA 1
ATOM 1211 C C . GLU A 1 159 ? -13.584 -0.186 2.972 1.00 96.50 159 GLU A C 1
ATOM 1213 O O . GLU A 1 159 ? -13.591 0.869 2.338 1.00 96.50 159 GLU A O 1
ATOM 1218 N N . ILE A 1 160 ? -13.166 -1.333 2.445 1.00 96.31 160 ILE A N 1
ATOM 1219 C CA . ILE A 1 160 ? -12.645 -1.467 1.086 1.00 96.31 160 ILE A CA 1
ATOM 1220 C C . ILE A 1 160 ? -13.637 -2.292 0.284 1.00 96.31 160 ILE A C 1
ATOM 1222 O O . ILE A 1 160 ? -13.880 -3.451 0.606 1.00 96.31 160 ILE A O 1
ATOM 1226 N N . THR A 1 161 ? -14.187 -1.720 -0.780 1.00 96.94 161 THR A N 1
ATOM 1227 C CA . THR A 1 161 ? -14.916 -2.489 -1.789 1.00 96.94 161 THR A CA 1
ATOM 1228 C C . THR A 1 161 ? -13.937 -2.868 -2.889 1.00 96.94 161 THR A C 1
ATOM 1230 O O . THR A 1 161 ? -13.509 -2.002 -3.646 1.00 96.94 161 THR A O 1
ATOM 1233 N N . LEU A 1 162 ? -13.570 -4.146 -2.963 1.00 96.06 162 LEU A N 1
ATOM 1234 C CA . LEU A 1 162 ? -12.615 -4.694 -3.926 1.00 96.06 162 LEU A CA 1
ATOM 1235 C C . LEU A 1 162 ? -13.358 -5.629 -4.884 1.00 96.06 162 LEU A C 1
ATOM 1237 O O . LEU A 1 162 ? -13.923 -6.627 -4.444 1.00 96.06 162 LEU A O 1
ATOM 1241 N N . ASP A 1 163 ? -13.413 -5.283 -6.172 1.00 94.94 163 ASP A N 1
ATOM 1242 C CA . ASP A 1 163 ? -14.142 -6.048 -7.202 1.00 94.94 163 ASP A CA 1
ATOM 1243 C C . ASP A 1 163 ? -15.609 -6.364 -6.830 1.00 94.94 163 ASP A C 1
ATOM 1245 O O . ASP A 1 163 ? -16.171 -7.392 -7.200 1.00 94.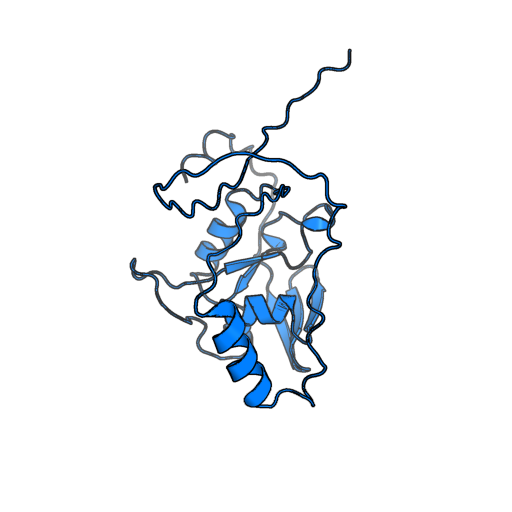94 163 ASP A O 1
ATOM 1249 N N . GLY A 1 164 ? -16.250 -5.449 -6.096 1.00 92.94 164 GLY A N 1
ATOM 1250 C CA . GLY A 1 164 ? -17.636 -5.579 -5.636 1.00 92.94 164 GLY A CA 1
ATOM 1251 C C . GLY A 1 164 ? -17.812 -6.314 -4.303 1.00 92.94 164 GLY A C 1
ATOM 1252 O O . GLY A 1 164 ? -18.926 -6.343 -3.783 1.00 92.94 164 GLY A O 1
ATOM 1253 N N . GLN A 1 165 ? -16.743 -6.853 -3.711 1.00 94.25 165 GLN A N 1
ATOM 1254 C CA . GLN A 1 165 ? -16.775 -7.449 -2.377 1.00 94.25 165 GLN A CA 1
ATOM 1255 C C . GLN A 1 165 ? -16.374 -6.423 -1.312 1.00 94.25 165 GLN A C 1
ATOM 1257 O O . GLN A 1 165 ? -15.306 -5.818 -1.390 1.00 94.25 165 GLN A O 1
ATOM 1262 N N . LEU A 1 166 ? -17.224 -6.243 -0.297 1.00 96.44 166 LEU A N 1
ATOM 1263 C CA . LEU A 1 166 ? -16.947 -5.355 0.831 1.00 96.44 166 LEU A CA 1
ATOM 1264 C C . LEU A 1 166 ? -16.073 -6.058 1.878 1.00 96.44 166 LEU A C 1
ATOM 1266 O O . LEU A 1 166 ? -16.431 -7.117 2.393 1.00 96.44 166 LEU A O 1
ATOM 1270 N N . LEU A 1 167 ? -14.953 -5.429 2.220 1.00 96.50 167 LEU A N 1
ATOM 1271 C CA . LEU A 1 167 ? -13.997 -5.849 3.237 1.00 96.50 167 LEU A CA 1
ATOM 1272 C C . LEU A 1 167 ? -13.920 -4.784 4.329 1.00 96.50 167 LEU A C 1
ATOM 1274 O O . LEU A 1 167 ? -13.849 -3.592 4.037 1.00 96.50 167 LEU A O 1
ATOM 1278 N N . SER A 1 168 ? -13.882 -5.215 5.587 1.00 96.06 168 SER A N 1
ATOM 1279 C CA . SER A 1 168 ? -13.645 -4.336 6.733 1.00 96.06 168 SER A CA 1
ATOM 1280 C C . SER A 1 168 ? -12.326 -4.719 7.388 1.00 96.06 168 SER A C 1
ATOM 1282 O O . SER A 1 168 ? -12.227 -5.772 8.016 1.00 96.06 168 SER A O 1
ATOM 1284 N N . ILE A 1 169 ? -11.312 -3.868 7.238 1.00 95.12 169 ILE A N 1
ATOM 1285 C CA . ILE A 1 169 ? -9.964 -4.097 7.765 1.00 95.12 169 ILE A CA 1
ATOM 1286 C C . ILE A 1 169 ? -9.711 -3.139 8.920 1.00 95.12 169 ILE A C 1
ATOM 1288 O O . ILE A 1 169 ? -9.801 -1.927 8.752 1.00 95.12 169 ILE A O 1
ATOM 1292 N N . THR A 1 170 ? -9.363 -3.658 10.092 1.00 91.06 170 THR A N 1
ATOM 1293 C CA . THR A 1 170 ? -9.046 -2.824 11.257 1.00 91.06 170 THR A CA 1
ATOM 1294 C C . THR A 1 170 ? -7.802 -1.976 10.995 1.00 91.06 170 THR A C 1
ATOM 1296 O O . THR A 1 170 ? -6.773 -2.469 10.525 1.00 91.06 170 THR A O 1
ATOM 1299 N N . ARG A 1 171 ? -7.892 -0.682 11.305 1.00 87.56 171 ARG A N 1
ATOM 1300 C CA . ARG A 1 171 ? -6.755 0.240 11.256 1.00 87.56 171 ARG A CA 1
ATOM 1301 C C . ARG A 1 171 ? -5.768 -0.134 12.362 1.00 87.56 171 ARG A C 1
ATOM 1303 O O . ARG A 1 171 ? -6.210 -0.565 13.428 1.00 87.56 171 ARG A O 1
ATOM 1310 N N . PRO A 1 172 ? -4.454 0.056 12.165 1.00 75.69 172 PRO A N 1
ATOM 1311 C CA . PRO A 1 172 ? -3.495 -0.103 13.250 1.00 75.69 172 PRO A CA 1
ATOM 1312 C C . PRO A 1 172 ? -3.946 0.727 14.459 1.00 75.69 172 PRO A C 1
ATOM 1314 O O . PRO A 1 172 ? -4.088 1.948 14.355 1.00 75.69 172 PRO A O 1
ATOM 1317 N N . ALA A 1 173 ? -4.237 0.061 15.577 1.00 63.28 173 ALA A N 1
ATOM 1318 C CA . ALA A 1 173 ? -4.611 0.731 16.812 1.00 63.28 173 ALA A CA 1
ATOM 1319 C C . ALA A 1 173 ? -3.357 1.409 17.366 1.00 63.28 173 ALA A C 1
ATOM 1321 O O . ALA A 1 173 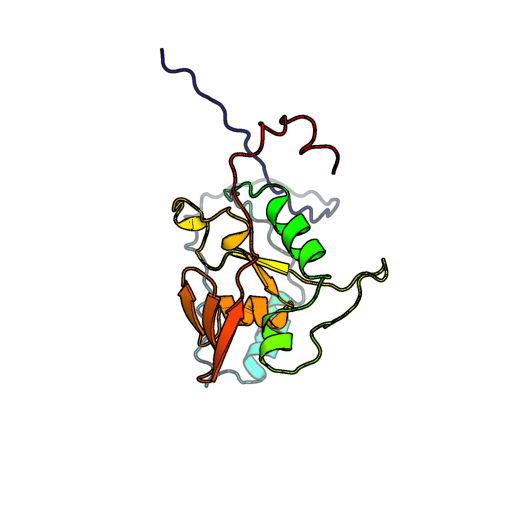? -2.429 0.740 17.814 1.00 63.28 173 ALA A O 1
ATOM 1322 N N . ILE A 1 174 ? -3.311 2.735 17.282 1.00 57.62 174 ILE A N 1
ATOM 1323 C CA . ILE A 1 174 ? -2.228 3.525 17.859 1.00 57.62 174 ILE A CA 1
ATOM 1324 C C . ILE A 1 174 ? -2.848 4.358 18.959 1.00 57.62 174 ILE A C 1
ATOM 1326 O O . ILE A 1 174 ? -3.589 5.302 18.685 1.00 57.62 174 ILE A O 1
ATOM 1330 N N . ASP A 1 175 ? -2.563 3.977 20.200 1.00 48.19 175 ASP A N 1
ATOM 1331 C CA . ASP A 1 175 ? -2.813 4.844 21.338 1.00 48.19 175 ASP A CA 1
ATOM 1332 C C . ASP A 1 175 ? -1.827 6.012 21.252 1.00 48.19 175 ASP A C 1
ATOM 1334 O O . ASP A 1 175 ? -0.670 5.916 21.655 1.00 48.19 175 ASP A O 1
ATOM 1338 N N . VAL A 1 176 ? -2.277 7.104 20.637 1.00 50.59 176 VAL A N 1
ATOM 1339 C CA . VAL A 1 176 ? -1.578 8.388 20.650 1.00 50.59 176 VAL A CA 1
ATOM 1340 C C . VAL A 1 176 ? -1.931 9.144 21.932 1.00 50.59 176 VAL A C 1
ATOM 1342 O O . VAL A 1 176 ? -2.380 10.289 21.896 1.00 50.59 176 VAL A O 1
ATOM 1345 N N . SER A 1 177 ? -1.718 8.523 23.095 1.00 43.12 177 SER A N 1
ATOM 1346 C CA . SER A 1 177 ? -1.405 9.321 24.280 1.00 43.12 177 SER A CA 1
ATOM 1347 C C . SER A 1 177 ? -0.159 10.163 23.950 1.00 43.12 177 SER A C 1
ATOM 1349 O O . SER A 1 177 ? 0.668 9.719 23.147 1.00 43.12 177 SER A O 1
ATOM 1351 N N . PRO A 1 178 ? -0.025 11.406 24.453 1.00 42.19 178 PRO A N 1
ATOM 1352 C CA . PRO A 1 178 ? 1.131 12.234 24.138 1.00 42.19 178 PRO A CA 1
ATOM 1353 C C . PRO A 1 178 ? 2.386 11.543 24.680 1.00 42.19 178 PRO A C 1
ATOM 1355 O O . PRO A 1 178 ? 2.720 11.668 25.854 1.00 42.19 178 PRO A O 1
ATOM 1358 N N . ALA A 1 179 ? 3.048 10.758 23.834 1.00 46.34 179 ALA A N 1
ATOM 1359 C CA . ALA A 1 179 ? 4.319 10.151 24.154 1.00 46.34 179 ALA A CA 1
ATOM 1360 C C . ALA A 1 179 ? 5.345 11.279 24.250 1.00 46.34 179 ALA A C 1
ATOM 1362 O O . ALA A 1 179 ? 5.441 12.121 23.350 1.00 46.34 179 ALA A O 1
ATOM 1363 N N . GLU A 1 180 ? 6.090 11.303 25.354 1.00 44.62 180 GLU A N 1
ATOM 1364 C CA . GLU A 1 180 ? 7.274 12.140 25.492 1.00 44.62 180 GLU A CA 1
ATOM 1365 C C . GLU A 1 180 ? 8.137 11.998 24.233 1.00 44.62 180 GLU A C 1
ATOM 1367 O O . GLU A 1 180 ? 8.372 10.903 23.720 1.00 44.62 180 GLU A O 1
ATOM 1372 N N . SER A 1 181 ? 8.525 13.146 23.688 1.00 46.38 181 SER A N 1
ATOM 1373 C CA . SER A 1 181 ? 9.197 13.307 22.405 1.00 46.38 181 SER A CA 1
ATOM 1374 C C . SER A 1 181 ? 10.351 12.318 22.203 1.00 46.38 181 SER A C 1
ATOM 1376 O O . SER A 1 181 ? 11.421 12.486 22.789 1.00 46.38 181 SER A O 1
ATOM 1378 N N . ILE A 1 182 ? 10.164 11.339 21.315 1.00 53.56 182 ILE A N 1
ATOM 1379 C CA . ILE A 1 182 ? 11.263 10.508 20.809 1.00 53.56 182 ILE A CA 1
ATOM 1380 C C . ILE A 1 182 ? 12.188 11.424 20.007 1.00 53.56 182 ILE A C 1
ATOM 1382 O O . ILE A 1 182 ? 11.751 12.150 19.107 1.00 53.56 182 ILE A O 1
ATOM 1386 N N . THR A 1 183 ? 13.473 11.435 20.348 1.00 45.06 183 THR A N 1
ATOM 1387 C CA . THR A 1 183 ? 14.425 12.357 19.727 1.00 45.06 183 THR A CA 1
ATOM 1388 C C . THR A 1 183 ? 14.794 11.883 18.319 1.00 45.06 183 THR A C 1
ATOM 1390 O O . THR A 1 183 ? 14.889 10.688 18.036 1.00 45.06 183 THR A O 1
ATOM 1393 N N . ALA A 1 184 ? 15.085 12.817 17.407 1.00 44.34 184 ALA A N 1
ATOM 1394 C CA . ALA A 1 184 ? 15.467 12.509 16.020 1.00 44.34 184 ALA A CA 1
ATOM 1395 C C . ALA A 1 184 ? 16.706 11.587 15.884 1.00 44.34 184 ALA A C 1
ATOM 1397 O O . ALA A 1 184 ? 16.993 11.086 14.797 1.00 44.34 184 ALA A O 1
ATOM 1398 N N . ALA A 1 185 ? 17.459 11.367 16.968 1.00 41.09 185 ALA A N 1
ATOM 1399 C CA . ALA A 1 185 ? 18.606 10.466 17.021 1.00 41.09 185 ALA A CA 1
ATOM 1400 C C . ALA A 1 185 ? 18.227 8.979 17.158 1.00 41.09 185 ALA A C 1
ATOM 1402 O O . ALA A 1 185 ? 19.013 8.127 16.741 1.00 41.09 185 ALA A O 1
ATOM 1403 N N . GLU A 1 186 ? 17.049 8.667 17.700 1.00 47.81 186 GLU A N 1
ATOM 1404 C CA . GLU A 1 186 ? 16.547 7.294 17.873 1.00 47.81 186 GLU A CA 1
ATOM 1405 C C . GLU A 1 186 ? 15.874 6.783 16.592 1.00 47.81 186 GLU A C 1
ATOM 1407 O O . GLU A 1 186 ? 16.039 5.626 16.220 1.00 47.81 186 GLU A O 1
ATOM 1412 N N . CYS A 1 187 ? 15.252 7.687 15.828 1.00 45.94 187 CYS A N 1
ATOM 1413 C CA . CYS A 1 187 ? 14.631 7.401 14.529 1.00 45.94 187 CYS A CA 1
ATOM 1414 C C . CYS A 1 187 ? 15.642 6.977 13.436 1.00 45.94 187 CYS A C 1
ATOM 1416 O O . CYS A 1 187 ? 15.262 6.402 12.425 1.00 45.94 187 CYS A O 1
ATOM 1418 N N . ARG A 1 188 ? 16.943 7.253 13.626 1.00 40.88 188 ARG A N 1
ATOM 1419 C CA . ARG A 1 188 ? 18.014 6.929 12.660 1.00 40.88 188 ARG A CA 1
ATOM 1420 C C . ARG A 1 188 ? 18.757 5.617 12.942 1.00 40.88 188 ARG A C 1
ATOM 1422 O O . ARG A 1 188 ? 19.670 5.285 12.192 1.00 40.88 188 ARG A O 1
ATOM 1429 N N . ARG A 1 189 ? 18.435 4.904 14.029 1.00 41.88 189 ARG A N 1
ATOM 1430 C CA . ARG A 1 189 ? 19.156 3.683 14.454 1.00 41.88 189 ARG A CA 1
ATOM 1431 C C . ARG A 1 189 ? 18.296 2.416 14.489 1.00 41.88 189 ARG A C 1
ATOM 1433 O O . ARG A 1 189 ? 18.826 1.373 14.868 1.00 41.88 189 ARG A O 1
ATOM 1440 N N . ALA A 1 190 ? 17.015 2.503 14.142 1.00 42.38 190 ALA A N 1
ATOM 1441 C CA . ALA A 1 190 ? 16.052 1.406 14.218 1.00 42.38 190 ALA A CA 1
ATOM 1442 C C . ALA A 1 190 ? 15.434 1.132 12.846 1.00 42.38 190 ALA A C 1
ATOM 1444 O O . ALA A 1 190 ? 15.201 -0.061 12.554 1.00 42.38 190 ALA A O 1
#

Sequence (190 aa):
MKDDLDQGRVVVLEEVRLSAASADHQGAAADSPANDDLQLPPSSTLSGDLLAELETKYGAAAPEVREKVSRYIERGPVGDWVKRANGYRCQVCEALQLDPIGFRKRSGEPYVEAHHVMPVSKGEIGSLAASNILTVCANHHRQLHFGRVDVRISAQTFEITLDGQLLSITRPAIDVSPAESITAAECRRA

Organism: NCBI:txid172043

InterPro domains:
  IPR003615 HNH nuclease [cd00085] (81-145)

Secondary structure (DSSP, 8-state):
---------------------------------------PPPGGG--HHHHHHHHHHHTTPPPPP-----------THHHHHHHHTTT--HHHHHTTS-S---B-TTSPBP-EEEESS-GGG--TTTTSGGGEEEE-HHHHHHHHHSSEEEEE-SSEEEEEETTEEEEEEPP-----------TTTTT--

pLDDT: mean 74.79, std 24.48, range [29.05, 98.12]